Protein AF-V5IHQ3-F1 (afdb_monomer)

Sequence (265 aa):
EKAPKRARKDEGSEEPASADEIERKRLLAKLKLRCRATPVLTESFGLGWFAALEAEFSKDYFRELSRFVMEERQRHTVYPAHEDVFAWTRCCDIDKVAVVILGQDPYHNPGQAHGLAFSVPKGVAVPHSLINMYRELEEDVPGFQKPPHGNLTGWAEQGVLLLNACLTVRAHAANSHKDRGWEKLTDVVVGCLNKRRSNLAFLLWGAYAQKKGAIIDRKRHLVLQCAHPSPLSASRGFFGCRHFSKANDYLVQHNRRPIDWGQLP

Nearest PDB structures (foldseek):
  3fcl-assembly1_A  TM=9.974E-01  e=3.246E-32  Homo sapiens
  3tkb-assembly1_A  TM=9.916E-01  e=1.291E-31  Homo sapiens
  4lyl-assembly1_A  TM=9.942E-01  e=1.721E-31  Gadus morhua
  2ssp-assembly1_E  TM=9.803E-01  e=2.726E-31  Homo sapiens
  1yuo-assembly1_A  TM=9.881E-01  e=2.721E-30  Homo sapiens

Foldseek 3Di:
DDDDDDDDDPPDDPDDDDPVRVVVVVLLVLQVVLCVQQVLGDSLAASLVCVLCVVVSPDPLSSQLSVVVVVCVVVFDKPDPSSQLRVLRNLAPLVQAAEEEEAAEADQAPQQGRNFALAGDPPDDRDQLQVLVLVLCPVQPPPADDDPHRHPSQQSNNRYRRYYLYSMDGHPGPCPCPPSRSNVSVLSVLVSSQPPHFLHEYEQADDVSVVSCPPHDVVGYHYQYFHRSHPVTCVVGVRPSSSQVVSQVSCVVVVHHRGPSNRGD

Solvent-accessible surface area (backbone atoms only — not comparable to full-atom values): 14515 Å² total; per-residue (Å²): 139,80,85,82,82,82,79,79,78,81,76,78,78,79,74,79,76,50,72,68,54,52,51,49,55,50,51,51,54,52,46,50,56,45,24,74,77,29,68,62,48,54,85,74,52,20,64,62,44,44,71,75,45,52,76,55,68,75,34,68,60,46,44,52,28,23,52,51,54,54,54,45,54,75,76,42,64,50,27,22,53,74,86,20,44,47,34,42,36,59,47,26,45,66,91,50,55,40,34,39,40,41,38,60,54,45,51,28,54,92,79,32,28,57,30,39,38,85,26,23,46,75,93,41,83,62,50,64,38,44,53,42,48,44,55,40,38,53,76,44,36,89,88,44,66,82,66,102,48,27,44,48,62,37,39,17,62,70,8,35,41,30,40,35,35,24,55,45,20,34,57,82,32,81,68,67,45,59,96,48,42,40,50,61,54,41,49,49,53,54,51,46,46,60,71,77,53,68,66,34,33,35,43,19,40,21,72,68,27,44,60,69,51,66,81,54,55,67,91,51,25,50,76,48,75,41,30,26,43,38,84,93,33,17,90,73,35,31,58,86,56,45,60,72,43,54,41,28,54,52,25,47,77,68,80,36,84,56,75,60,87,64,52,53,119

Secondary structure (DSSP, 8-state):
--PPPPPPP-----PPPPHHHHHHHHHHHHHHHHHHHSTTS-TTS-HHHHHHHTTTTTSHHHHHHHHHHHHHHHHS-EES-GGGTTHHHHHS-GGG--EEEEESS---STTT-SSSTT---TTSPPPHHHHHHHHHHHHHSTT----SS---HHHHHTTEEEEESS--EETTBTTTTTTSSHHHHHHHHHHHHHHH--SPEEEEESHHHHHHGGGS-TTTSEEEEE--SSTTTGGGTTTT--HHHHHHHHHHHTT-PPP-TT---

InterPro domains:
  IPR002043 Uracil-DNA glycosylase family 1 [MF_00148] (46-262)
  IPR002043 Uracil-DNA glycosylase family 1 [PTHR11264] (37-263)
  IPR002043 Uracil-DNA glycosylase family 1 [TIGR00628] (49-255)
  IPR002043 Uracil-DNA glycosylase family 1 [cd10027] (61-261)
  IPR005122 Uracil-DNA glycosylase-like [PF03167] (96-251)
  IPR005122 Uracil-DNA glycosylase-like [SM00986] (90-251)
  IPR036895 Uracil-DNA glycosylase-like domain superfamily [G3DSA:3.40.470.10] (30-264)
  IPR036895 Uracil-DNA glycosylase-like domain superfamily [SSF52141] (47-262)

Mean predicted aligned error: 5.24 Å

pLDDT: mean 94.07, std 12.06, range [41.12, 98.88]

Organism: Ixodes ricinus (NCBI:txid34613)

Structure (mmCIF, N/CA/C/O backbone):
data_AF-V5IHQ3-F1
#
_entry.id   AF-V5IHQ3-F1
#
loop_
_atom_site.group_PDB
_atom_site.id
_atom_site.type_symbol
_atom_site.label_atom_id
_atom_site.label_alt_id
_atom_site.label_comp_id
_atom_site.label_asym_id
_atom_site.label_entity_id
_atom_site.label_seq_id
_atom_site.pdbx_PDB_ins_code
_atom_site.Cartn_x
_atom_site.Cartn_y
_atom_site.Cartn_z
_atom_site.occupancy
_atom_site.B_iso_or_equiv
_atom_site.auth_seq_id
_atom_site.auth_comp_id
_atom_site.auth_asym_id
_atom_site.auth_atom_id
_atom_site.pdbx_PDB_model_num
ATOM 1 N N . GLU A 1 1 ? 71.353 2.570 33.236 1.00 43.53 1 GLU A N 1
ATOM 2 C CA . GLU A 1 1 ? 70.209 2.595 32.300 1.00 43.53 1 GLU A CA 1
ATOM 3 C C . GLU A 1 1 ? 69.575 1.213 32.204 1.00 43.53 1 GLU A C 1
ATOM 5 O O . GLU A 1 1 ? 70.258 0.261 31.853 1.00 43.53 1 GLU A O 1
ATOM 10 N N . LYS A 1 2 ? 68.298 1.070 32.574 1.00 45.28 2 LYS A N 1
ATOM 11 C CA . LYS A 1 2 ? 67.508 -0.149 32.335 1.00 45.28 2 LYS A CA 1
ATOM 12 C C . LYS A 1 2 ? 66.354 0.233 31.411 1.00 45.28 2 LYS A C 1
ATOM 14 O O . LYS A 1 2 ? 65.539 1.075 31.772 1.00 45.28 2 LYS A O 1
ATOM 19 N N . ALA A 1 3 ? 66.340 -0.354 30.216 1.00 45.72 3 ALA A N 1
ATOM 20 C CA . ALA A 1 3 ? 65.327 -0.139 29.186 1.00 45.72 3 ALA A CA 1
ATOM 21 C C . ALA A 1 3 ? 63.905 -0.495 29.678 1.00 45.72 3 ALA A C 1
ATOM 23 O O . ALA A 1 3 ? 63.750 -1.449 30.450 1.00 45.72 3 ALA A O 1
ATOM 24 N N . PRO A 1 4 ? 62.857 0.227 29.236 1.00 50.06 4 PRO A N 1
ATOM 25 C CA . PRO A 1 4 ? 61.491 -0.037 29.664 1.00 50.06 4 PRO A CA 1
ATOM 26 C C . PRO A 1 4 ? 60.893 -1.245 28.928 1.00 50.06 4 PRO A C 1
ATOM 28 O O . PRO A 1 4 ? 61.094 -1.454 27.730 1.00 50.06 4 PRO A O 1
ATOM 31 N N . LYS A 1 5 ? 60.131 -2.049 29.677 1.00 48.41 5 LYS A N 1
ATOM 32 C CA . LYS A 1 5 ? 59.364 -3.201 29.188 1.00 48.41 5 LYS A CA 1
ATOM 33 C C . LYS A 1 5 ? 58.284 -2.739 28.200 1.00 48.41 5 LYS A C 1
ATOM 35 O O . LYS A 1 5 ? 57.491 -1.858 28.517 1.00 48.41 5 LYS A O 1
ATOM 40 N N . ARG A 1 6 ? 58.230 -3.379 27.026 1.00 46.84 6 ARG A N 1
ATOM 41 C CA . ARG A 1 6 ? 57.133 -3.256 26.050 1.00 46.84 6 ARG A CA 1
ATOM 42 C C . ARG A 1 6 ? 55.799 -3.633 26.705 1.00 46.84 6 ARG A C 1
ATOM 44 O O . ARG A 1 6 ? 55.643 -4.763 27.164 1.00 46.84 6 ARG A O 1
ATOM 51 N N . ALA A 1 7 ? 54.848 -2.702 26.701 1.00 46.19 7 ALA A N 1
ATOM 52 C CA . ALA A 1 7 ? 53.445 -2.983 26.971 1.00 46.19 7 ALA A CA 1
ATOM 53 C C . ALA A 1 7 ? 52.896 -3.916 25.878 1.00 46.19 7 ALA A C 1
ATOM 55 O O . ALA A 1 7 ? 53.048 -3.641 24.684 1.00 46.19 7 ALA A O 1
ATOM 56 N N . ARG A 1 8 ? 52.299 -5.041 26.284 1.00 45.81 8 ARG A N 1
ATOM 57 C CA . ARG A 1 8 ? 51.497 -5.886 25.394 1.00 45.81 8 ARG A CA 1
ATOM 58 C C . ARG A 1 8 ? 50.234 -5.101 25.033 1.00 45.81 8 ARG A C 1
ATOM 60 O O . ARG A 1 8 ? 49.556 -4.611 25.928 1.00 45.81 8 ARG A O 1
ATOM 67 N N . LYS A 1 9 ? 49.966 -4.958 23.733 1.00 44.84 9 LYS A N 1
ATOM 68 C CA . LYS A 1 9 ? 48.658 -4.542 23.220 1.00 44.84 9 LYS A CA 1
ATOM 69 C C . LYS A 1 9 ? 47.642 -5.593 23.662 1.00 44.84 9 LYS A C 1
ATOM 71 O O . LYS A 1 9 ? 47.841 -6.765 23.352 1.00 44.84 9 LYS A O 1
ATOM 76 N N . ASP A 1 10 ? 46.599 -5.162 24.361 1.00 41.12 10 ASP A N 1
ATOM 77 C CA . ASP A 1 10 ? 45.358 -5.922 24.459 1.00 41.12 10 ASP A CA 1
ATOM 78 C C . ASP A 1 10 ? 44.835 -6.134 23.036 1.00 41.12 10 ASP A C 1
ATOM 80 O O . ASP A 1 10 ? 44.465 -5.187 22.337 1.00 41.12 10 ASP A O 1
ATOM 84 N N . GLU A 1 11 ? 44.886 -7.381 22.576 1.00 45.34 11 GLU A N 1
ATOM 85 C CA . GLU A 1 11 ? 44.092 -7.834 21.445 1.00 45.34 11 GLU A CA 1
ATOM 86 C C . GLU A 1 11 ? 42.638 -7.812 21.914 1.00 45.34 11 GLU A C 1
ATOM 88 O O . GLU A 1 11 ? 42.233 -8.604 22.765 1.00 45.34 11 GLU A O 1
ATOM 93 N N . GLY A 1 12 ? 41.881 -6.834 21.412 1.00 41.75 12 GLY A N 1
ATOM 94 C CA . GLY A 1 12 ? 40.446 -6.749 21.632 1.00 41.75 12 GLY A CA 1
ATOM 95 C C . GLY A 1 12 ? 39.803 -8.062 21.206 1.00 41.75 12 GLY A C 1
ATOM 96 O O . GLY A 1 12 ? 39.821 -8.418 20.029 1.00 41.75 12 GLY A O 1
ATOM 97 N N . SER A 1 13 ? 39.270 -8.789 22.180 1.00 44.03 13 SER A N 1
ATOM 98 C CA . SER A 1 13 ? 38.386 -9.915 21.938 1.00 44.03 13 SER A CA 1
ATOM 99 C C . SER A 1 13 ? 37.121 -9.361 21.288 1.00 44.03 13 SER A C 1
ATOM 101 O O . SER A 1 13 ? 36.349 -8.648 21.923 1.00 44.03 13 SER A O 1
ATOM 103 N N . GLU A 1 14 ? 36.928 -9.637 19.998 1.00 55.78 14 GLU A N 1
ATOM 104 C CA . GLU A 1 14 ? 35.619 -9.464 19.373 1.00 55.78 14 GLU A CA 1
ATOM 105 C C . GLU A 1 14 ? 34.659 -10.438 20.066 1.00 55.78 14 GLU A C 1
ATOM 107 O O . GLU A 1 14 ? 34.788 -11.658 19.931 1.00 55.78 14 GLU A O 1
ATOM 112 N N . GLU A 1 15 ? 33.730 -9.907 20.864 1.00 58.47 15 GLU A N 1
ATOM 113 C CA . GLU A 1 15 ? 32.635 -10.704 21.410 1.00 58.47 15 GLU A CA 1
ATOM 114 C C . GLU A 1 15 ? 31.861 -11.355 20.250 1.00 58.47 15 GLU A C 1
ATOM 116 O O . GLU A 1 15 ? 31.598 -10.702 19.233 1.00 58.47 15 GLU A O 1
ATOM 121 N N . PRO A 1 16 ? 31.502 -12.647 20.353 1.00 63.47 16 PRO A N 1
ATOM 122 C CA . PRO A 1 16 ? 30.795 -13.335 19.286 1.00 63.47 16 PRO A CA 1
ATOM 123 C C . PRO A 1 16 ? 29.458 -12.643 18.993 1.00 63.47 16 PRO A C 1
ATOM 125 O O . PRO A 1 16 ? 28.664 -12.387 19.898 1.00 63.47 16 PRO A O 1
ATOM 128 N N . ALA A 1 17 ? 29.211 -12.369 17.709 1.00 71.06 17 ALA A N 1
ATOM 129 C CA . ALA A 1 17 ? 27.974 -11.763 17.228 1.00 71.06 17 ALA A CA 1
ATOM 130 C C . ALA A 1 17 ? 26.740 -12.514 17.758 1.00 71.06 17 ALA A C 1
ATOM 132 O O . ALA A 1 17 ? 26.695 -13.749 17.738 1.00 71.06 17 ALA A O 1
ATOM 133 N N . SER A 1 18 ? 25.721 -11.772 18.198 1.00 86.56 18 SER A N 1
ATOM 134 C CA . SER A 1 18 ? 24.481 -12.364 18.708 1.00 86.56 18 SER A CA 1
ATOM 135 C C . SER A 1 18 ? 23.762 -13.179 17.622 1.00 86.56 18 SER A C 1
ATOM 137 O O . SER A 1 18 ? 23.932 -12.937 16.424 1.00 86.56 18 SER A O 1
ATOM 139 N N . ALA A 1 19 ? 22.923 -14.142 18.020 1.00 86.38 19 ALA A N 1
ATOM 140 C CA . ALA A 1 19 ? 22.153 -14.962 17.076 1.00 86.38 19 ALA A CA 1
ATOM 141 C C . ALA A 1 19 ? 21.325 -14.109 16.089 1.00 86.38 19 ALA A C 1
ATOM 143 O O . ALA A 1 19 ? 21.261 -14.421 14.898 1.00 86.38 19 ALA A O 1
ATOM 144 N N . ASP A 1 20 ? 20.775 -12.988 16.564 1.00 87.75 20 ASP A N 1
ATOM 145 C CA . ASP A 1 20 ? 20.026 -12.028 15.747 1.00 87.75 20 ASP A CA 1
ATOM 146 C C . ASP A 1 20 ? 20.917 -11.319 14.722 1.00 87.75 20 ASP A C 1
ATOM 148 O O . ASP A 1 20 ? 20.518 -11.099 13.575 1.00 87.75 20 ASP A O 1
ATOM 152 N N . GLU A 1 21 ? 22.149 -10.975 15.101 1.00 91.81 21 GLU A N 1
ATOM 153 C CA . GLU A 1 21 ? 23.109 -10.362 14.190 1.00 91.81 21 GLU A CA 1
ATOM 154 C C . GLU A 1 21 ? 23.559 -11.348 13.101 1.00 91.81 21 GLU A C 1
ATOM 156 O O . GLU A 1 21 ? 23.680 -10.970 11.929 1.00 91.81 21 GLU A O 1
ATOM 161 N N . ILE A 1 22 ? 23.747 -12.622 13.460 1.00 92.81 22 ILE A N 1
ATOM 162 C CA . ILE A 1 22 ? 24.076 -13.698 12.516 1.00 92.81 22 ILE A CA 1
ATOM 163 C C . ILE A 1 22 ? 22.945 -13.877 11.496 1.00 92.81 22 ILE A C 1
ATOM 165 O O . ILE A 1 22 ? 23.202 -13.871 10.287 1.00 92.81 22 ILE A O 1
ATOM 169 N N . GLU A 1 23 ? 21.691 -13.980 11.947 1.00 93.12 23 GLU A N 1
ATOM 170 C CA . GLU A 1 23 ? 20.550 -14.137 11.037 1.00 93.12 23 GLU A CA 1
ATOM 171 C C . GLU A 1 23 ? 20.349 -12.887 10.169 1.00 93.12 23 GLU A C 1
ATOM 173 O O . GLU A 1 23 ? 20.130 -12.995 8.960 1.00 93.12 23 GLU A O 1
ATOM 178 N N . ARG A 1 24 ? 20.539 -11.683 10.724 1.00 93.94 24 ARG A N 1
ATOM 179 C CA . ARG A 1 24 ? 20.512 -10.436 9.947 1.00 93.94 24 ARG A CA 1
ATOM 180 C C . ARG A 1 24 ? 21.561 -10.436 8.832 1.00 93.94 24 ARG A C 1
ATOM 182 O O . ARG A 1 24 ? 21.231 -10.118 7.686 1.00 93.94 24 ARG A O 1
ATOM 189 N N . LYS A 1 25 ? 22.816 -10.794 9.134 1.00 95.56 25 LYS A N 1
ATOM 190 C CA . LYS A 1 25 ? 23.900 -10.894 8.134 1.00 95.56 25 LYS A CA 1
ATOM 191 C C . LYS A 1 25 ? 23.560 -11.924 7.054 1.00 95.56 25 LYS A C 1
ATOM 193 O O . LYS A 1 25 ? 23.761 -11.659 5.866 1.00 95.56 25 LYS A O 1
ATOM 198 N N . ARG A 1 26 ? 22.979 -13.063 7.442 1.00 96.19 26 ARG A N 1
ATOM 199 C CA . ARG A 1 26 ? 22.522 -14.110 6.518 1.00 96.19 26 ARG A CA 1
ATOM 200 C C . ARG A 1 26 ? 21.414 -13.620 5.581 1.00 96.19 26 ARG A C 1
ATOM 202 O O . ARG A 1 26 ? 21.514 -13.834 4.372 1.00 96.19 26 ARG A O 1
ATOM 209 N N . LEU A 1 27 ? 20.386 -12.948 6.103 1.00 96.00 27 LEU A N 1
ATOM 210 C CA . LEU A 1 27 ? 19.296 -12.392 5.294 1.00 96.00 27 LEU A CA 1
ATOM 211 C C . LEU A 1 27 ? 19.802 -11.323 4.322 1.00 96.00 27 LEU A C 1
ATOM 213 O O . LEU A 1 27 ? 19.413 -11.334 3.156 1.00 96.00 27 LEU A O 1
ATOM 217 N N . LEU A 1 28 ? 20.728 -10.460 4.752 1.00 96.38 28 LEU A N 1
ATOM 218 C CA . LEU A 1 28 ? 21.371 -9.482 3.869 1.00 96.38 28 LEU A CA 1
ATOM 219 C C . LEU A 1 28 ? 22.134 -10.157 2.724 1.00 96.38 28 LEU A C 1
ATOM 221 O O . LEU A 1 28 ? 22.009 -9.741 1.574 1.00 96.38 28 LEU A O 1
ATOM 225 N N . ALA A 1 29 ? 22.898 -11.216 3.007 1.00 96.56 29 ALA A N 1
ATOM 226 C CA . ALA A 1 29 ? 23.613 -11.962 1.973 1.00 96.56 29 ALA A CA 1
ATOM 227 C C . ALA A 1 29 ? 22.650 -12.609 0.959 1.00 96.56 29 ALA A C 1
ATOM 229 O O . ALA A 1 29 ? 22.869 -12.520 -0.253 1.00 96.56 29 ALA A O 1
ATOM 230 N N . LYS A 1 30 ? 21.551 -13.202 1.440 1.00 96.75 30 LYS A N 1
ATOM 231 C CA . LYS A 1 30 ? 20.490 -13.764 0.591 1.00 96.75 30 LYS A CA 1
ATOM 232 C C . LYS A 1 30 ? 19.808 -12.700 -0.269 1.00 96.75 30 LYS A C 1
ATOM 234 O O . LYS A 1 30 ? 19.622 -12.928 -1.464 1.00 96.75 30 LYS A O 1
ATOM 239 N N . LEU A 1 31 ? 19.474 -11.543 0.308 1.00 97.00 31 LEU A N 1
ATOM 240 C CA . LEU A 1 31 ? 18.880 -10.420 -0.418 1.00 97.00 31 LEU A CA 1
ATOM 241 C C . LEU A 1 31 ? 19.813 -9.950 -1.536 1.00 97.00 31 LEU A C 1
ATOM 243 O O . LEU A 1 31 ? 19.392 -9.895 -2.686 1.00 97.00 31 LEU A O 1
ATOM 247 N N . LYS A 1 32 ? 21.099 -9.727 -1.236 1.00 96.56 32 LYS A N 1
ATOM 248 C CA . LYS A 1 32 ? 22.115 -9.352 -2.236 1.00 96.56 32 LYS A CA 1
ATOM 249 C C . LYS A 1 32 ? 22.199 -10.354 -3.383 1.00 96.56 32 LYS A C 1
ATOM 251 O O . LYS A 1 32 ? 22.195 -9.968 -4.552 1.00 96.56 32 LYS A O 1
ATOM 256 N N . LEU A 1 33 ? 22.245 -11.649 -3.065 1.00 95.94 33 LEU A N 1
ATOM 257 C CA . LEU A 1 33 ? 22.255 -12.704 -4.078 1.00 95.94 33 LEU A CA 1
ATOM 258 C C . LEU A 1 33 ? 20.985 -12.665 -4.938 1.00 95.94 33 LEU A C 1
ATOM 260 O O . LEU A 1 33 ? 21.053 -12.816 -6.158 1.00 95.94 33 LEU A O 1
ATOM 264 N N . ARG A 1 34 ? 19.826 -12.437 -4.315 1.00 95.62 34 ARG A N 1
ATOM 265 C CA . ARG A 1 34 ? 18.545 -12.398 -5.015 1.00 95.62 34 ARG A CA 1
ATOM 266 C C . ARG A 1 34 ? 18.397 -11.157 -5.898 1.00 95.62 34 ARG A C 1
ATOM 268 O O . ARG A 1 34 ? 17.932 -11.314 -7.022 1.00 95.62 34 ARG A O 1
ATOM 275 N N . CYS A 1 35 ? 18.864 -9.984 -5.469 1.00 95.50 35 CYS A N 1
ATOM 276 C CA . CYS A 1 35 ? 18.886 -8.764 -6.288 1.00 95.50 35 CYS A CA 1
ATOM 277 C C . CYS A 1 35 ? 19.684 -8.955 -7.585 1.00 95.50 35 CYS A C 1
ATOM 279 O O . CYS A 1 35 ? 19.246 -8.518 -8.644 1.00 95.50 35 CYS A O 1
ATOM 281 N N . ARG A 1 36 ? 20.808 -9.686 -7.539 1.00 94.38 36 ARG A N 1
ATOM 282 C CA . ARG A 1 36 ? 21.589 -10.018 -8.748 1.00 94.38 36 ARG A CA 1
ATOM 283 C C . ARG A 1 36 ? 20.808 -10.891 -9.731 1.00 94.38 36 ARG A C 1
ATOM 285 O O . ARG A 1 36 ? 20.920 -10.709 -10.936 1.00 94.38 36 ARG A O 1
ATOM 292 N N . ALA A 1 37 ? 20.028 -11.843 -9.221 1.00 93.81 37 ALA A N 1
A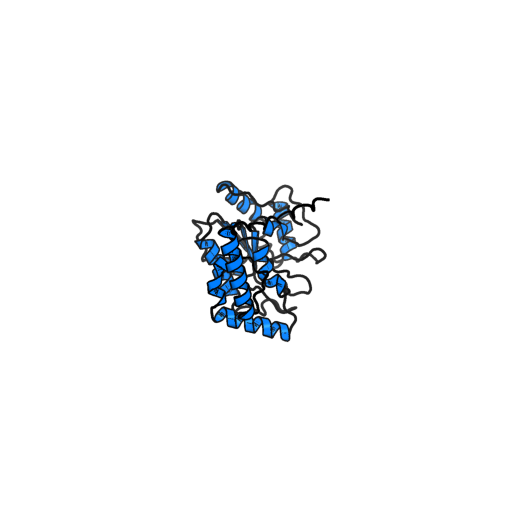TOM 293 C CA . ALA A 1 37 ? 19.227 -12.750 -10.043 1.00 93.81 37 ALA A CA 1
ATOM 294 C C . ALA A 1 37 ? 17.903 -12.129 -10.516 1.00 93.81 37 ALA A C 1
ATOM 296 O O . ALA A 1 37 ? 17.291 -12.610 -11.469 1.00 93.81 37 ALA A O 1
ATOM 297 N N . THR A 1 38 ? 17.402 -11.118 -9.810 1.00 95.06 38 THR A N 1
ATOM 298 C CA . THR A 1 38 ? 16.076 -10.546 -10.036 1.00 95.06 38 THR A CA 1
ATOM 299 C C . THR A 1 38 ? 16.136 -9.032 -9.818 1.00 95.06 38 THR A C 1
ATOM 301 O O . THR A 1 38 ? 15.773 -8.549 -8.744 1.00 95.06 38 THR A O 1
ATOM 304 N N . PRO A 1 39 ? 16.628 -8.283 -10.824 1.00 94.94 39 PRO A N 1
ATOM 305 C CA . PRO A 1 39 ? 17.064 -6.895 -10.673 1.00 94.94 39 PRO A CA 1
ATOM 306 C C . PRO A 1 39 ? 15.955 -5.900 -10.337 1.00 94.94 39 PRO A C 1
ATOM 308 O O . PRO A 1 39 ? 16.268 -4.776 -9.979 1.00 94.94 39 PRO A O 1
ATOM 311 N N . VAL A 1 40 ? 14.671 -6.270 -10.405 1.00 96.88 40 VAL A N 1
ATOM 312 C CA . VAL A 1 40 ? 13.598 -5.403 -9.889 1.00 96.88 40 VAL A CA 1
ATOM 313 C C . VAL A 1 40 ? 13.695 -5.223 -8.372 1.00 96.88 40 VAL A C 1
ATOM 315 O O . VAL A 1 40 ? 13.268 -4.191 -7.863 1.00 96.88 40 VAL A O 1
ATOM 318 N N . LEU A 1 41 ? 14.276 -6.189 -7.649 1.00 96.50 41 LEU A N 1
ATOM 319 C CA . LEU A 1 41 ? 14.569 -6.066 -6.223 1.00 96.50 41 LEU A CA 1
ATOM 320 C C . LEU A 1 41 ? 15.740 -5.120 -5.977 1.00 96.50 41 LEU A C 1
ATOM 322 O O . LEU A 1 41 ? 16.640 -4.976 -6.800 1.00 96.50 41 LEU A O 1
ATOM 326 N N . THR A 1 42 ? 15.743 -4.522 -4.794 1.00 94.94 42 THR A N 1
ATOM 327 C CA . THR A 1 42 ? 16.791 -3.611 -4.345 1.00 94.94 42 THR A CA 1
ATOM 328 C C . THR A 1 42 ? 17.363 -4.101 -3.021 1.00 94.94 42 THR A C 1
ATOM 330 O O . THR A 1 42 ? 16.665 -4.708 -2.210 1.00 94.94 42 THR A O 1
ATOM 333 N N . GLU A 1 43 ? 18.640 -3.815 -2.756 1.00 94.00 43 GLU A N 1
ATOM 334 C CA . GLU A 1 43 ? 19.268 -4.162 -1.467 1.00 94.00 43 GLU A CA 1
ATOM 335 C C . GLU A 1 43 ? 18.657 -3.396 -0.280 1.00 94.00 43 GLU A C 1
ATOM 337 O O . GLU A 1 43 ? 18.883 -3.747 0.873 1.00 94.00 43 GLU A O 1
ATOM 342 N N . SER A 1 44 ? 17.847 -2.373 -0.566 1.00 93.38 44 SER A N 1
ATOM 343 C CA . SER A 1 44 ? 17.073 -1.614 0.411 1.00 93.38 44 SER A CA 1
ATOM 344 C C . SER A 1 44 ? 15.760 -2.299 0.826 1.00 93.38 44 SER A C 1
ATOM 346 O O . SER A 1 44 ? 15.008 -1.726 1.606 1.00 93.38 44 SER A O 1
ATOM 348 N N . PHE A 1 45 ? 15.440 -3.496 0.327 1.00 97.44 45 PHE A N 1
ATOM 349 C CA . PHE A 1 45 ? 14.236 -4.230 0.728 1.00 97.44 45 PHE A CA 1
ATOM 350 C C . PHE A 1 45 ? 14.246 -4.550 2.238 1.00 97.44 45 PHE A C 1
ATOM 352 O O . PHE A 1 45 ? 15.243 -5.037 2.774 1.00 97.44 45 PHE A O 1
ATOM 359 N N . GLY A 1 46 ? 13.134 -4.305 2.938 1.00 97.44 46 GLY A N 1
ATOM 360 C CA . GLY A 1 46 ? 13.021 -4.551 4.380 1.00 97.44 46 GLY A CA 1
ATOM 361 C C . GLY A 1 46 ? 13.204 -6.028 4.749 1.00 97.44 46 GLY A C 1
ATOM 362 O O . GLY A 1 46 ? 12.536 -6.900 4.196 1.00 97.44 46 GLY A O 1
ATOM 363 N N . LEU A 1 47 ? 14.094 -6.331 5.701 1.00 96.94 47 LEU A N 1
ATOM 364 C CA . LEU A 1 47 ? 14.523 -7.711 5.978 1.00 96.94 47 LEU A CA 1
ATOM 365 C C . LEU A 1 47 ? 13.416 -8.624 6.523 1.00 96.94 47 LEU A C 1
ATOM 367 O O . LEU A 1 47 ? 13.356 -9.781 6.110 1.00 96.94 47 LEU A O 1
ATOM 371 N N . GLY A 1 48 ? 12.524 -8.127 7.389 1.00 96.81 48 GLY A N 1
ATOM 372 C CA . GLY A 1 48 ? 11.395 -8.921 7.895 1.00 96.81 48 GLY A CA 1
ATOM 373 C C . GLY A 1 48 ? 10.452 -9.348 6.767 1.00 96.81 48 GLY A C 1
ATOM 374 O O . GLY A 1 48 ? 10.073 -10.516 6.652 1.00 96.81 48 GLY A O 1
ATOM 375 N N . TRP A 1 49 ? 10.167 -8.428 5.844 1.00 98.06 49 TRP A N 1
ATOM 376 C CA . TRP A 1 49 ? 9.422 -8.737 4.625 1.00 98.06 49 TRP A CA 1
ATOM 377 C C . TRP A 1 49 ? 10.183 -9.670 3.692 1.00 98.06 49 TRP A C 1
ATOM 379 O O . TRP A 1 49 ? 9.577 -10.577 3.126 1.00 98.06 49 TRP A O 1
ATOM 389 N N . PHE A 1 50 ? 11.495 -9.479 3.530 1.00 97.94 50 PHE A N 1
ATOM 390 C CA . PHE A 1 50 ? 12.305 -10.350 2.684 1.00 97.94 50 PHE A CA 1
ATOM 391 C C . PHE A 1 50 ? 12.257 -11.789 3.196 1.00 97.94 50 PHE A C 1
ATOM 393 O O . PHE A 1 50 ? 11.972 -12.693 2.419 1.00 97.94 50 PHE A O 1
ATOM 400 N N . ALA A 1 51 ? 12.432 -12.003 4.502 1.00 96.94 51 ALA A N 1
ATOM 401 C CA . ALA A 1 51 ? 12.322 -13.325 5.114 1.00 96.94 51 ALA A CA 1
ATOM 402 C C . ALA A 1 51 ? 10.929 -13.950 4.905 1.00 96.94 51 ALA A C 1
ATOM 404 O O . ALA A 1 51 ? 10.804 -15.149 4.658 1.00 96.94 51 ALA A O 1
ATOM 405 N N . ALA A 1 52 ? 9.866 -13.144 4.963 1.00 97.00 52 ALA A N 1
ATOM 406 C CA . ALA A 1 52 ? 8.499 -13.614 4.755 1.00 97.00 52 ALA A CA 1
ATOM 407 C C . ALA A 1 52 ? 8.165 -13.948 3.289 1.00 97.00 52 ALA A C 1
ATOM 409 O O . ALA A 1 52 ? 7.294 -14.787 3.049 1.00 97.00 52 ALA A O 1
ATOM 410 N N . LEU A 1 53 ? 8.834 -13.300 2.331 1.00 97.62 53 LEU A N 1
ATOM 411 C CA . LEU A 1 53 ? 8.531 -13.361 0.896 1.00 97.62 53 LEU A CA 1
ATOM 412 C C . LEU A 1 53 ? 9.638 -14.021 0.058 1.00 97.62 53 LEU A C 1
ATOM 414 O O . LEU A 1 53 ? 9.481 -14.134 -1.153 1.00 97.62 53 LEU A O 1
ATOM 418 N N . GLU A 1 54 ? 10.735 -14.481 0.673 1.00 96.12 54 GLU A N 1
ATOM 419 C CA . GLU A 1 54 ? 11.937 -14.995 -0.009 1.00 96.12 54 GLU A CA 1
ATOM 420 C C . GLU A 1 54 ? 11.598 -16.022 -1.101 1.00 96.12 54 GLU A C 1
ATOM 422 O O . GLU A 1 54 ? 12.143 -15.975 -2.207 1.00 96.12 54 GLU A O 1
ATOM 427 N N . ALA A 1 55 ? 10.658 -16.922 -0.799 1.00 96.25 55 ALA A N 1
ATOM 428 C CA . ALA A 1 55 ? 10.219 -17.980 -1.701 1.00 96.25 55 ALA A CA 1
ATOM 429 C C . ALA A 1 55 ? 9.502 -17.464 -2.960 1.00 96.25 55 ALA A C 1
ATOM 431 O O . ALA A 1 55 ? 9.513 -18.146 -3.979 1.00 96.25 55 ALA A O 1
ATOM 432 N N . GLU A 1 56 ? 8.887 -16.280 -2.925 1.00 97.75 56 GLU A N 1
ATOM 433 C CA . GLU A 1 56 ? 8.253 -15.687 -4.107 1.00 97.75 56 GLU A CA 1
ATOM 434 C C . GLU A 1 56 ? 9.294 -15.215 -5.119 1.00 97.75 56 GLU A C 1
ATOM 436 O O . GLU A 1 56 ? 9.099 -15.342 -6.327 1.00 97.75 56 GLU A O 1
ATOM 441 N N . PHE A 1 57 ? 10.441 -14.731 -4.639 1.00 96.75 57 PHE A N 1
ATOM 442 C CA . PHE A 1 57 ? 11.451 -14.114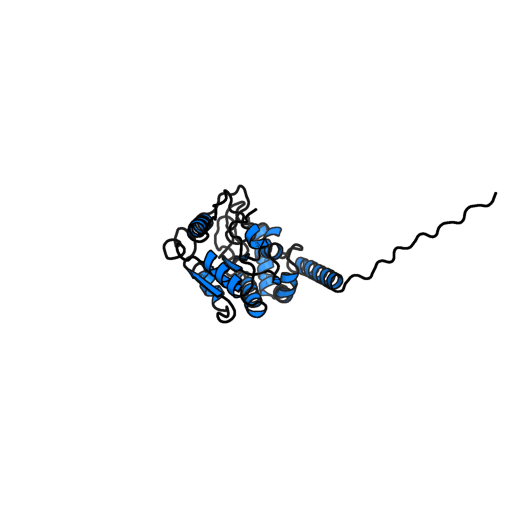 -5.493 1.00 96.75 57 PHE A CA 1
ATOM 443 C C . PHE A 1 57 ? 12.224 -15.108 -6.364 1.00 96.75 57 PHE A C 1
ATOM 445 O O . PHE A 1 57 ? 12.934 -14.709 -7.287 1.00 96.75 57 PHE A O 1
ATOM 452 N N . SER A 1 58 ? 12.102 -16.406 -6.090 1.00 94.31 58 SER A N 1
ATOM 453 C CA . SER A 1 58 ? 12.662 -17.466 -6.927 1.00 94.31 58 SER A CA 1
ATOM 454 C C . SER A 1 58 ? 11.661 -18.049 -7.927 1.00 94.31 58 SER A C 1
ATOM 456 O O . SER A 1 58 ? 12.080 -18.852 -8.758 1.00 94.31 58 SER A O 1
ATOM 458 N N . LYS A 1 59 ? 10.380 -17.665 -7.889 1.00 98.06 59 LYS A N 1
ATOM 459 C CA . LYS A 1 59 ? 9.353 -18.202 -8.794 1.00 98.06 59 LYS A CA 1
ATOM 460 C C . LYS A 1 59 ? 9.414 -17.558 -10.175 1.00 98.06 59 LYS A C 1
ATOM 462 O O . LYS A 1 59 ? 9.785 -16.393 -10.322 1.00 98.06 59 LYS A O 1
ATOM 467 N N . ASP A 1 60 ? 8.972 -18.303 -11.185 1.00 98.00 60 ASP A N 1
ATOM 468 C CA . ASP A 1 60 ? 9.057 -17.876 -12.586 1.00 98.00 60 ASP A CA 1
ATOM 469 C C . ASP A 1 60 ? 8.270 -16.597 -12.865 1.00 98.00 60 ASP A C 1
ATOM 471 O O . ASP A 1 60 ? 8.813 -15.677 -13.473 1.00 98.00 60 ASP A O 1
ATOM 475 N N . TYR A 1 61 ? 7.063 -16.460 -12.303 1.00 98.31 61 TYR A N 1
ATOM 476 C CA . TYR A 1 61 ? 6.258 -15.247 -12.482 1.00 98.31 61 TYR A CA 1
ATOM 477 C C . TYR A 1 61 ? 6.990 -13.980 -12.007 1.00 98.31 61 TYR A C 1
ATOM 479 O O . TYR A 1 61 ? 6.821 -12.911 -12.588 1.00 98.31 61 TYR A O 1
ATOM 487 N N . PHE A 1 62 ? 7.790 -14.080 -10.939 1.00 98.38 62 PHE A N 1
ATOM 488 C CA . PHE A 1 62 ? 8.493 -12.931 -10.381 1.00 98.38 62 PHE A CA 1
ATOM 489 C C . PHE A 1 62 ? 9.753 -12.602 -11.194 1.00 98.38 62 PHE A C 1
ATOM 491 O O . PHE A 1 62 ? 10.083 -11.431 -11.382 1.00 98.38 62 PHE A O 1
ATOM 498 N N . ARG A 1 63 ? 10.422 -13.619 -11.755 1.00 97.94 63 ARG A N 1
ATOM 499 C CA . ARG A 1 63 ? 11.520 -13.427 -12.720 1.00 97.94 63 ARG A CA 1
ATOM 500 C C . ARG A 1 63 ? 11.025 -12.761 -14.005 1.00 97.94 63 ARG A C 1
ATOM 502 O O . ARG A 1 63 ? 11.671 -11.837 -14.495 1.00 97.94 63 ARG A O 1
ATOM 509 N N . GLU A 1 64 ? 9.879 -13.198 -14.523 1.00 98.38 64 GLU A N 1
ATOM 510 C CA . GLU A 1 64 ? 9.218 -12.596 -15.687 1.00 98.38 64 GLU A CA 1
ATOM 511 C C . GLU A 1 64 ? 8.815 -11.148 -15.416 1.00 98.38 64 GLU A C 1
ATOM 513 O O . GLU A 1 64 ? 9.172 -10.263 -16.192 1.00 98.38 64 GLU A O 1
ATOM 518 N N . LEU A 1 65 ? 8.161 -10.892 -14.278 1.00 98.62 65 LEU A N 1
ATOM 519 C CA . LEU A 1 65 ? 7.832 -9.544 -13.816 1.00 98.62 65 LEU A CA 1
ATOM 520 C C . LEU A 1 65 ? 9.081 -8.661 -13.751 1.00 98.62 65 LEU A C 1
ATOM 522 O O . LEU A 1 65 ? 9.070 -7.527 -14.227 1.00 98.62 65 LEU A O 1
ATOM 526 N N . SER A 1 66 ? 10.168 -9.175 -13.174 1.00 98.44 66 SER A N 1
ATOM 527 C CA . SER A 1 66 ? 11.412 -8.424 -13.067 1.00 98.44 66 SER A CA 1
ATOM 528 C C . SER A 1 66 ? 11.979 -8.068 -14.433 1.00 98.44 66 SER A C 1
ATOM 530 O O . SER A 1 66 ? 12.390 -6.927 -14.624 1.00 98.44 66 SER A O 1
ATOM 532 N N . ARG A 1 67 ? 12.009 -9.016 -15.376 1.00 98.56 67 ARG A N 1
ATOM 533 C CA . ARG A 1 67 ? 12.473 -8.753 -16.742 1.00 98.56 67 ARG A CA 1
ATOM 534 C C . ARG A 1 67 ? 11.606 -7.684 -17.405 1.00 98.56 67 ARG A C 1
ATOM 536 O O . ARG A 1 67 ? 12.145 -6.698 -17.892 1.00 98.56 67 ARG A O 1
ATOM 543 N N . PHE A 1 68 ? 10.286 -7.837 -17.322 1.00 98.75 68 PHE A N 1
ATOM 544 C CA . PHE A 1 68 ? 9.319 -6.885 -17.862 1.00 98.75 68 PHE A CA 1
ATOM 545 C C . PHE A 1 68 ? 9.544 -5.461 -17.331 1.00 98.75 68 PHE A C 1
ATOM 547 O O . PHE A 1 68 ? 9.659 -4.525 -18.116 1.00 98.75 68 PHE A O 1
ATOM 554 N N . VAL A 1 69 ? 9.662 -5.281 -16.010 1.00 98.62 69 VAL A N 1
ATOM 555 C CA . VAL A 1 69 ? 9.858 -3.944 -15.420 1.00 98.62 69 VAL A CA 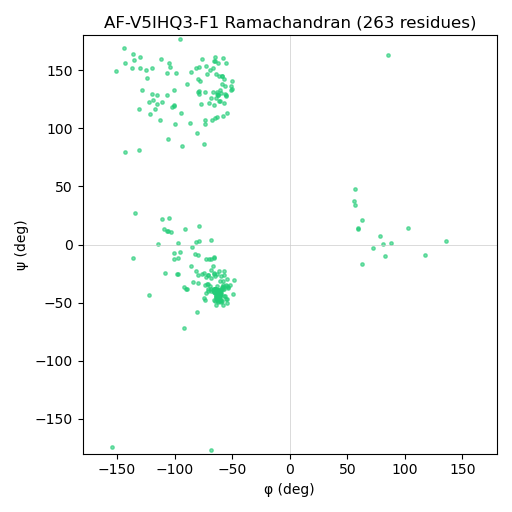1
ATOM 556 C C . VAL A 1 69 ? 11.202 -3.339 -15.833 1.00 98.62 69 VAL A C 1
ATOM 558 O O . VAL A 1 69 ? 11.269 -2.136 -16.085 1.00 98.62 69 VAL A O 1
ATOM 561 N N . MET A 1 70 ? 12.266 -4.143 -15.920 1.00 98.38 70 MET A N 1
ATOM 562 C CA . MET A 1 70 ? 13.571 -3.645 -16.365 1.00 98.38 70 MET A CA 1
ATOM 563 C C . MET A 1 70 ? 13.568 -3.247 -17.844 1.00 98.38 70 MET A C 1
ATOM 565 O O . MET A 1 70 ? 14.133 -2.212 -18.184 1.00 98.38 70 MET A O 1
ATOM 569 N N . GLU A 1 71 ? 12.905 -4.013 -18.712 1.00 98.56 71 GLU A N 1
ATOM 570 C CA . GLU A 1 71 ? 12.724 -3.663 -20.127 1.00 98.56 71 GLU A CA 1
ATOM 571 C C . GLU A 1 71 ? 11.868 -2.398 -20.295 1.00 98.56 71 GLU A C 1
ATOM 573 O O . GLU A 1 71 ? 12.215 -1.519 -21.084 1.00 98.56 71 GLU A O 1
ATOM 578 N N . GLU A 1 72 ? 10.792 -2.250 -19.514 1.00 98.62 72 GLU A N 1
ATOM 579 C CA . GLU A 1 72 ? 9.979 -1.028 -19.501 1.00 98.62 72 GLU A CA 1
ATOM 580 C C . GLU A 1 72 ? 10.813 0.193 -19.103 1.00 98.62 72 GLU A C 1
ATOM 582 O O . GLU A 1 72 ? 10.723 1.228 -19.757 1.00 98.62 72 GLU A O 1
ATOM 587 N N . ARG A 1 73 ? 11.678 0.070 -18.087 1.00 98.50 73 ARG A N 1
ATOM 588 C CA . ARG A 1 73 ? 12.573 1.157 -17.648 1.00 98.50 73 ARG A CA 1
ATOM 589 C C . ARG A 1 73 ? 13.626 1.547 -18.686 1.00 98.50 73 ARG A C 1
ATOM 591 O O . ARG A 1 73 ? 14.102 2.676 -18.651 1.00 98.50 73 ARG A O 1
ATOM 598 N N . GLN A 1 74 ? 13.990 0.649 -19.600 1.00 98.25 74 GLN A N 1
ATOM 599 C CA . GLN A 1 74 ? 14.901 0.972 -20.705 1.00 98.25 74 GLN A CA 1
ATOM 600 C C . GLN A 1 74 ? 14.214 1.783 -21.812 1.00 98.25 74 GLN A C 1
ATOM 602 O O . GLN A 1 74 ? 14.885 2.497 -22.552 1.00 98.25 74 GLN A O 1
ATOM 607 N N . ARG A 1 75 ? 12.889 1.657 -21.952 1.00 98.31 75 ARG A N 1
ATOM 608 C CA . ARG A 1 75 ? 12.119 2.235 -23.069 1.00 98.31 75 ARG A CA 1
ATOM 609 C C . ARG A 1 75 ? 11.253 3.418 -22.662 1.00 98.31 75 ARG A C 1
ATOM 611 O O . ARG A 1 75 ? 10.895 4.241 -23.502 1.00 98.31 75 ARG A O 1
ATOM 618 N N . HIS A 1 76 ? 10.884 3.489 -21.390 1.00 98.50 76 HIS A N 1
ATOM 619 C CA . HIS A 1 76 ? 9.905 4.424 -20.873 1.00 98.50 76 HIS A CA 1
ATOM 620 C C . HIS A 1 76 ? 10.292 4.914 -19.478 1.00 98.50 76 HIS A C 1
ATOM 622 O O . HIS A 1 76 ? 10.959 4.229 -18.702 1.00 98.50 76 HIS A O 1
ATOM 628 N N . THR A 1 77 ? 9.788 6.090 -19.111 1.00 98.56 77 THR A N 1
ATOM 629 C CA . THR A 1 77 ? 9.778 6.511 -17.711 1.00 98.56 77 THR A CA 1
ATOM 630 C C . THR A 1 77 ? 8.766 5.664 -16.940 1.00 98.56 77 THR A C 1
ATOM 632 O O . THR A 1 77 ? 7.579 5.643 -17.271 1.00 98.56 77 THR A O 1
ATOM 635 N N . VAL A 1 78 ? 9.240 4.975 -15.902 1.00 98.75 78 VAL A N 1
ATOM 636 C CA . VAL A 1 78 ? 8.431 4.124 -15.021 1.00 98.75 78 VAL A CA 1
ATOM 637 C C . VAL A 1 78 ? 8.515 4.649 -13.593 1.00 98.75 78 VAL A C 1
ATOM 639 O O . VAL A 1 78 ? 9.614 4.835 -13.065 1.00 98.75 78 VAL A O 1
ATOM 642 N N . TYR A 1 79 ? 7.358 4.829 -12.963 1.00 98.69 79 TYR A N 1
ATOM 643 C CA . TYR A 1 79 ? 7.211 5.246 -11.574 1.00 98.69 79 TYR A CA 1
ATOM 644 C C . TYR A 1 79 ? 6.826 4.077 -10.653 1.00 98.69 79 TYR A C 1
ATOM 646 O O . TYR A 1 79 ? 6.180 3.132 -11.112 1.00 98.69 79 TYR A O 1
ATOM 654 N N . PRO A 1 80 ? 7.180 4.137 -9.355 1.00 98.38 80 PRO A N 1
ATOM 655 C CA . PRO A 1 80 ? 8.122 5.094 -8.762 1.00 98.38 80 PRO A CA 1
ATOM 656 C C . PRO A 1 80 ? 9.564 4.838 -9.251 1.00 98.38 80 PRO A C 1
ATOM 658 O O . PRO A 1 80 ? 9.793 3.957 -10.092 1.00 98.38 80 PRO A O 1
ATOM 661 N N . ALA A 1 81 ? 10.541 5.593 -8.741 1.00 97.94 81 ALA A N 1
ATOM 662 C CA . ALA A 1 81 ? 11.954 5.266 -8.934 1.00 97.94 81 ALA A CA 1
ATOM 663 C C . ALA A 1 81 ? 12.254 3.832 -8.447 1.00 97.94 81 ALA A C 1
ATOM 665 O O . ALA A 1 81 ? 11.489 3.250 -7.673 1.00 97.94 81 ALA A O 1
ATOM 666 N N . HIS A 1 82 ? 13.313 3.207 -8.962 1.00 97.69 82 HIS A N 1
ATOM 667 C CA . HIS A 1 82 ? 13.571 1.777 -8.733 1.00 97.69 82 HIS A CA 1
ATOM 668 C C . HIS A 1 82 ? 13.779 1.474 -7.242 1.00 97.69 82 HIS A C 1
ATOM 670 O O . HIS A 1 82 ? 13.154 0.568 -6.694 1.00 97.69 82 HIS A O 1
ATOM 676 N N . GLU A 1 83 ? 14.562 2.305 -6.571 1.00 96.69 83 GLU A N 1
ATOM 677 C CA . GLU A 1 83 ? 14.834 2.319 -5.135 1.00 96.69 83 GLU A CA 1
ATOM 678 C C . GLU A 1 83 ? 13.579 2.443 -4.251 1.00 96.69 83 GLU A C 1
ATOM 680 O O . GLU A 1 83 ? 13.575 1.992 -3.097 1.00 96.69 83 GLU A O 1
ATOM 685 N N . ASP A 1 84 ? 12.493 2.985 -4.803 1.00 97.94 84 ASP A N 1
ATOM 686 C CA . ASP A 1 84 ? 11.260 3.290 -4.084 1.00 97.94 84 ASP A CA 1
ATOM 687 C C . ASP A 1 84 ? 10.156 2.257 -4.294 1.00 97.94 84 ASP A C 1
ATOM 689 O O . ASP A 1 84 ? 9.203 2.236 -3.522 1.00 97.94 84 ASP A O 1
ATOM 693 N N . VAL A 1 85 ? 10.279 1.335 -5.256 1.00 98.38 85 VAL A N 1
ATOM 694 C CA . VAL A 1 85 ? 9.251 0.302 -5.532 1.00 98.38 85 VAL A CA 1
ATOM 695 C C . VAL A 1 85 ? 8.846 -0.466 -4.264 1.00 98.38 85 VAL A C 1
ATOM 697 O O . VAL A 1 85 ? 7.678 -0.815 -4.081 1.00 98.38 85 VAL A O 1
ATOM 700 N N . PHE A 1 86 ? 9.806 -0.690 -3.364 1.00 98.19 86 PHE A N 1
ATOM 701 C CA . PHE A 1 86 ? 9.615 -1.413 -2.108 1.00 98.19 86 PHE A CA 1
ATOM 702 C C . PHE A 1 86 ? 9.711 -0.527 -0.859 1.00 98.19 86 PHE A C 1
ATOM 704 O O . PHE A 1 86 ? 9.955 -1.049 0.229 1.00 98.19 86 PHE A O 1
ATOM 711 N N . ALA A 1 87 ? 9.509 0.792 -0.970 1.00 98.25 87 ALA A N 1
ATOM 712 C CA . ALA A 1 87 ? 9.563 1.707 0.178 1.00 98.25 87 ALA A CA 1
ATOM 713 C C . ALA A 1 87 ? 8.636 1.280 1.332 1.00 98.25 87 ALA A C 1
ATOM 715 O O . ALA A 1 87 ? 9.037 1.326 2.494 1.00 98.25 87 ALA A O 1
ATOM 716 N N . TRP A 1 88 ? 7.454 0.741 1.015 1.00 98.31 88 TRP A N 1
ATOM 717 C CA . TRP A 1 88 ? 6.508 0.189 1.992 1.00 98.31 88 TRP A CA 1
ATOM 718 C C . TRP A 1 88 ? 7.109 -0.890 2.913 1.00 98.31 88 TRP A C 1
ATOM 720 O O . TRP A 1 88 ? 6.701 -0.991 4.066 1.00 98.31 88 TRP A O 1
ATOM 730 N N . THR A 1 89 ? 8.107 -1.654 2.448 1.00 98.31 89 THR A N 1
ATOM 731 C CA . THR A 1 89 ? 8.798 -2.674 3.265 1.00 98.31 89 THR A CA 1
ATOM 732 C C . THR A 1 89 ? 9.758 -2.070 4.287 1.00 98.31 89 THR A C 1
ATOM 734 O O . THR A 1 89 ? 10.084 -2.715 5.281 1.00 98.31 89 THR A O 1
ATOM 737 N N . ARG A 1 90 ? 10.249 -0.852 4.026 1.00 95.88 90 ARG A N 1
ATOM 738 C CA . ARG A 1 90 ? 11.205 -0.140 4.882 1.00 95.88 90 ARG A CA 1
ATOM 739 C C . ARG A 1 90 ? 10.501 0.696 5.938 1.00 95.88 90 ARG A C 1
ATOM 741 O O . ARG A 1 90 ? 10.985 0.780 7.059 1.00 95.88 90 ARG A O 1
ATOM 748 N N . CYS A 1 91 ? 9.381 1.315 5.570 1.00 95.94 91 CYS A N 1
ATOM 749 C CA . CYS A 1 91 ? 8.637 2.195 6.467 1.00 95.94 91 CYS A CA 1
ATOM 750 C C . CYS A 1 91 ? 7.887 1.417 7.553 1.00 95.94 91 CYS A C 1
ATOM 752 O O . CYS A 1 91 ? 7.795 1.880 8.684 1.00 95.94 91 CYS A O 1
ATOM 754 N N . CYS A 1 92 ? 7.378 0.227 7.228 1.00 93.75 92 CYS A N 1
ATOM 755 C CA . CYS A 1 92 ? 6.651 -0.614 8.167 1.00 93.75 92 CYS A CA 1
ATOM 756 C C . CYS A 1 92 ? 7.202 -2.032 8.103 1.00 93.75 92 CYS A C 1
ATOM 758 O O . CYS A 1 92 ? 7.049 -2.685 7.078 1.00 93.75 92 CYS A O 1
ATOM 760 N N . ASP A 1 93 ? 7.785 -2.540 9.188 1.00 95.94 93 ASP A N 1
ATOM 761 C CA . ASP A 1 93 ? 8.137 -3.960 9.270 1.00 95.94 93 ASP A CA 1
ATOM 762 C C . ASP A 1 93 ? 6.870 -4.834 9.367 1.00 95.94 93 ASP A C 1
ATOM 764 O O . ASP A 1 93 ? 5.842 -4.394 9.895 1.00 95.94 93 ASP A O 1
ATOM 768 N N . ILE A 1 94 ? 6.933 -6.070 8.861 1.00 97.19 94 ILE A N 1
ATOM 769 C CA . ILE A 1 94 ? 5.798 -7.003 8.825 1.00 97.19 94 ILE A CA 1
ATOM 770 C C . ILE A 1 94 ? 5.177 -7.226 10.212 1.00 97.19 94 ILE A C 1
ATOM 772 O O . ILE A 1 94 ? 3.951 -7.309 10.333 1.00 97.19 94 ILE A O 1
ATOM 776 N N . ASP A 1 95 ? 5.993 -7.246 11.268 1.00 96.62 95 ASP A N 1
ATOM 777 C CA . ASP A 1 95 ? 5.522 -7.480 12.633 1.00 96.62 95 ASP A CA 1
ATOM 778 C C . ASP A 1 95 ? 4.965 -6.232 13.320 1.00 96.62 95 ASP A C 1
ATOM 780 O O . ASP A 1 95 ? 4.350 -6.325 14.387 1.00 96.62 95 ASP A O 1
ATOM 784 N N . LYS A 1 96 ? 5.108 -5.064 12.691 1.00 97.31 96 LYS A N 1
ATOM 785 C CA . LYS A 1 96 ? 4.544 -3.798 13.172 1.00 97.31 96 LYS A CA 1
ATOM 786 C C . LYS A 1 96 ? 3.219 -3.443 12.509 1.00 97.31 96 LYS A C 1
ATOM 788 O O . LYS A 1 96 ? 2.518 -2.573 13.017 1.00 97.31 96 LYS A O 1
ATOM 793 N N . VAL A 1 97 ? 2.833 -4.139 11.436 1.00 98.69 97 VAL A N 1
ATOM 794 C CA . VAL A 1 97 ? 1.589 -3.853 10.709 1.00 98.69 97 VAL A CA 1
ATOM 795 C C . VAL A 1 97 ? 0.383 -3.900 11.654 1.00 98.69 97 VAL A C 1
ATOM 797 O O . VAL A 1 97 ? 0.168 -4.866 12.399 1.00 98.69 97 VAL A O 1
ATOM 800 N N . ALA A 1 98 ? -0.410 -2.834 11.621 1.00 98.69 98 ALA A N 1
ATOM 801 C CA . ALA A 1 98 ? -1.638 -2.649 12.384 1.00 98.69 98 ALA A CA 1
ATOM 802 C C . ALA A 1 98 ? -2.840 -2.387 11.476 1.00 98.69 98 ALA A C 1
ATOM 804 O O . ALA A 1 98 ? -3.890 -3.012 11.646 1.00 98.69 98 ALA A O 1
ATOM 805 N N . VAL A 1 99 ? -2.649 -1.538 10.468 1.00 98.88 99 VAL A N 1
ATOM 806 C CA . VAL A 1 99 ? -3.660 -1.212 9.463 1.00 98.88 99 VAL A CA 1
ATOM 807 C C . VAL A 1 99 ? -3.098 -1.507 8.078 1.00 98.88 99 VAL A C 1
ATOM 809 O O . VAL A 1 99 ? -1.914 -1.302 7.830 1.00 98.88 99 VAL A O 1
ATOM 812 N N . VAL A 1 100 ? -3.935 -1.989 7.167 1.00 98.81 100 VAL A N 1
ATOM 813 C CA . VAL A 1 100 ? -3.582 -2.212 5.762 1.00 98.81 100 VAL A CA 1
ATOM 814 C C . VAL A 1 100 ? -4.534 -1.408 4.893 1.00 98.81 100 VAL A C 1
ATOM 816 O O . VAL A 1 100 ? -5.746 -1.613 4.953 1.00 98.81 100 VAL A O 1
ATOM 819 N N . ILE A 1 101 ? -3.990 -0.522 4.064 1.00 98.75 101 ILE A N 1
ATOM 820 C CA . ILE A 1 101 ? -4.742 0.256 3.079 1.00 98.75 101 ILE A CA 1
ATOM 821 C C . ILE A 1 101 ? -4.270 -0.176 1.695 1.00 98.75 101 ILE A C 1
ATOM 823 O O . ILE A 1 101 ? -3.082 -0.076 1.378 1.00 98.75 101 ILE A O 1
ATOM 827 N N . LEU A 1 102 ? -5.204 -0.668 0.880 1.00 96.44 102 LEU A N 1
ATOM 828 C CA . LEU A 1 102 ? -4.902 -1.166 -0.459 1.00 96.44 102 LEU A CA 1
ATOM 829 C C . LEU A 1 102 ? -5.255 -0.131 -1.527 1.00 96.44 102 LEU A C 1
ATOM 831 O O . LEU A 1 102 ? -6.419 0.236 -1.684 1.00 96.44 102 LEU A O 1
ATOM 835 N N . GLY A 1 103 ? -4.246 0.302 -2.278 1.00 93.62 103 GLY A N 1
ATOM 836 C CA . GLY A 1 103 ? -4.412 1.064 -3.514 1.00 93.62 103 GLY A CA 1
ATOM 837 C C . GLY A 1 103 ? -4.389 0.168 -4.757 1.00 93.62 103 GLY A C 1
ATOM 838 O O . GLY A 1 103 ? -4.192 -1.048 -4.678 1.00 93.62 103 GLY A O 1
ATOM 839 N N . GLN A 1 104 ? -4.594 0.771 -5.926 1.00 90.25 104 GLN A N 1
ATOM 840 C CA . GLN A 1 104 ? -4.626 0.065 -7.208 1.00 90.25 104 GLN A CA 1
ATOM 841 C C . GLN A 1 104 ? -3.237 0.043 -7.857 1.00 90.25 104 GLN A C 1
ATOM 843 O O . GLN A 1 104 ? -2.573 -0.993 -7.856 1.00 90.25 104 GLN A O 1
ATOM 848 N N . ASP A 1 105 ? -2.773 1.184 -8.353 1.00 91.62 105 ASP A N 1
ATOM 849 C CA . ASP A 1 105 ? -1.462 1.390 -8.961 1.00 91.62 105 ASP A CA 1
ATOM 850 C C . ASP A 1 105 ? -0.830 2.702 -8.453 1.00 91.62 105 ASP A C 1
ATOM 852 O O . ASP A 1 105 ? -1.508 3.525 -7.827 1.00 91.62 105 ASP A O 1
ATOM 856 N N . PRO A 1 106 ? 0.487 2.906 -8.637 1.00 97.38 106 PRO A N 1
ATOM 857 C CA . PRO A 1 106 ? 1.134 4.147 -8.242 1.00 97.38 106 PRO A CA 1
ATOM 858 C C . PRO A 1 106 ? 0.611 5.327 -9.064 1.00 97.38 106 PRO A C 1
ATOM 860 O O . PRO A 1 106 ? 0.152 5.169 -10.194 1.00 97.38 106 PRO A O 1
ATOM 863 N N . TYR A 1 107 ? 0.755 6.542 -8.537 1.00 97.44 107 TYR A N 1
ATOM 864 C CA . TYR A 1 107 ? 0.548 7.734 -9.352 1.00 97.44 107 TYR A CA 1
ATOM 865 C C . TYR A 1 107 ? 1.505 7.755 -10.552 1.00 97.44 107 TYR A C 1
ATOM 867 O O . TYR A 1 107 ? 2.693 7.457 -10.427 1.00 97.44 107 TYR A O 1
ATOM 875 N N . HIS A 1 108 ? 0.982 8.142 -11.713 1.00 96.81 108 HIS A N 1
ATOM 876 C CA . HIS A 1 108 ? 1.682 8.044 -12.993 1.00 96.81 108 HIS A CA 1
ATOM 877 C C . HIS A 1 108 ? 2.237 9.382 -13.506 1.00 96.81 108 HIS A C 1
ATOM 879 O O . HIS A 1 108 ? 2.632 9.455 -14.668 1.00 96.81 108 HIS A O 1
ATOM 885 N N . ASN A 1 109 ? 2.246 10.452 -12.702 1.00 96.75 109 ASN A N 1
ATOM 886 C CA . ASN A 1 109 ? 2.858 11.726 -13.102 1.00 96.75 109 ASN A CA 1
ATOM 887 C C . ASN A 1 109 ? 4.209 11.953 -12.403 1.00 96.75 109 ASN A C 1
ATOM 889 O O . ASN A 1 109 ? 4.439 11.398 -11.320 1.00 96.75 109 ASN A O 1
ATOM 893 N N . PRO A 1 110 ? 5.090 12.784 -12.995 1.00 97.19 110 PRO A N 1
ATOM 894 C CA . PRO A 1 110 ? 6.411 13.071 -12.447 1.00 97.19 110 PRO A CA 1
ATOM 895 C C . PRO A 1 110 ? 6.387 13.480 -10.974 1.00 97.19 110 PRO A C 1
ATOM 897 O O . PRO A 1 110 ? 5.576 14.305 -10.557 1.00 97.19 110 PRO A O 1
ATOM 900 N N . GLY A 1 111 ? 7.286 12.885 -10.187 1.00 95.62 111 GLY A N 1
ATOM 901 C CA . GLY A 1 111 ? 7.488 13.214 -8.774 1.00 95.62 111 GLY A CA 1
ATOM 902 C C . GLY A 1 111 ? 6.388 12.750 -7.814 1.00 95.62 111 GLY A C 1
ATOM 903 O O . GLY A 1 111 ? 6.542 12.941 -6.615 1.00 95.62 111 GLY A O 1
ATOM 904 N N . GLN A 1 112 ? 5.292 12.139 -8.286 1.00 97.62 112 GLN A N 1
ATOM 905 C CA . GLN A 1 112 ? 4.177 11.771 -7.406 1.00 97.62 112 GLN A CA 1
ATOM 906 C C . GLN A 1 112 ? 4.425 10.476 -6.626 1.00 97.62 112 GLN A C 1
ATOM 908 O O . GLN A 1 112 ? 4.345 10.467 -5.401 1.00 97.62 112 GLN A O 1
ATOM 913 N N . ALA A 1 113 ? 4.678 9.362 -7.316 1.00 97.94 113 ALA A N 1
ATOM 914 C CA . ALA A 1 113 ? 4.803 8.068 -6.656 1.00 97.94 113 ALA A CA 1
ATOM 915 C C . ALA A 1 113 ? 6.182 7.883 -6.011 1.00 97.94 113 ALA A C 1
ATOM 917 O O . ALA A 1 113 ? 7.204 8.030 -6.677 1.00 97.94 113 ALA A O 1
ATOM 918 N N . HIS A 1 114 ? 6.184 7.457 -4.746 1.00 98.38 114 HIS A N 1
ATOM 919 C CA . HIS A 1 114 ? 7.392 7.157 -3.959 1.00 98.38 114 HIS A CA 1
ATOM 920 C C . HIS A 1 114 ? 7.281 5.831 -3.180 1.00 98.38 114 HIS A C 1
ATOM 922 O O . HIS A 1 114 ? 7.881 5.640 -2.130 1.00 98.38 114 HIS A O 1
ATOM 928 N N . GLY A 1 115 ? 6.470 4.895 -3.688 1.00 97.88 115 GLY A N 1
ATOM 929 C CA . GLY A 1 115 ? 6.380 3.535 -3.137 1.00 97.88 115 GLY A CA 1
ATOM 930 C C . GLY A 1 115 ? 5.370 3.312 -2.012 1.00 97.88 115 GLY A C 1
ATOM 931 O O . GLY A 1 115 ? 5.256 2.184 -1.533 1.00 97.88 115 GLY A O 1
ATOM 932 N N . LEU A 1 116 ? 4.621 4.344 -1.617 1.00 98.69 116 LEU A N 1
ATOM 933 C CA . LEU A 1 116 ? 3.514 4.259 -0.661 1.00 98.69 116 LEU A CA 1
ATOM 934 C C . LEU A 1 116 ? 2.192 4.603 -1.360 1.00 98.69 116 LEU A C 1
ATOM 936 O O . LEU A 1 116 ? 2.088 5.638 -2.023 1.00 98.69 116 LEU A O 1
ATOM 940 N N . ALA A 1 117 ? 1.174 3.748 -1.220 1.00 98.19 117 ALA A N 1
ATOM 941 C CA . ALA A 1 117 ? -0.153 4.002 -1.786 1.00 98.19 117 ALA A CA 1
ATOM 942 C C . ALA A 1 117 ? -0.739 5.336 -1.286 1.00 98.19 117 ALA A C 1
ATOM 944 O O . ALA A 1 117 ? -0.559 5.705 -0.126 1.00 98.19 117 ALA A O 1
ATOM 945 N N . PHE A 1 118 ? -1.443 6.051 -2.169 1.00 98.19 118 PHE A N 1
ATOM 946 C CA . PHE A 1 118 ? -2.064 7.369 -1.944 1.00 98.19 118 PHE A CA 1
ATOM 947 C C . PHE A 1 118 ? -1.127 8.537 -1.614 1.00 98.19 118 PHE A C 1
ATOM 949 O O . PHE A 1 118 ? -1.542 9.684 -1.783 1.00 98.19 118 PHE A O 1
ATOM 956 N N . SER A 1 119 ? 0.115 8.279 -1.211 1.00 98.56 119 SER A N 1
ATOM 957 C CA . SER A 1 119 ? 1.052 9.300 -0.760 1.00 98.56 119 SER A CA 1
ATOM 958 C C . SER A 1 119 ? 1.839 9.953 -1.900 1.00 98.56 119 SER A C 1
ATOM 960 O O . SER A 1 119 ? 2.169 9.305 -2.892 1.00 98.56 119 SER A O 1
ATOM 962 N N . VAL A 1 120 ? 2.188 11.230 -1.716 1.00 98.50 120 VAL A N 1
ATOM 963 C CA . VAL A 1 120 ? 3.145 11.975 -2.549 1.00 98.50 120 VAL A CA 1
ATOM 964 C C . VAL A 1 120 ? 4.194 12.685 -1.678 1.00 98.50 120 VAL A C 1
ATOM 966 O O . VAL A 1 120 ? 3.880 13.040 -0.541 1.00 98.50 120 VAL A O 1
ATOM 969 N N . PRO A 1 121 ? 5.425 12.930 -2.164 1.00 98.12 121 PRO A N 1
ATOM 970 C CA . PRO A 1 121 ? 6.431 13.704 -1.434 1.00 98.12 121 PRO A CA 1
ATOM 971 C C . PRO A 1 121 ?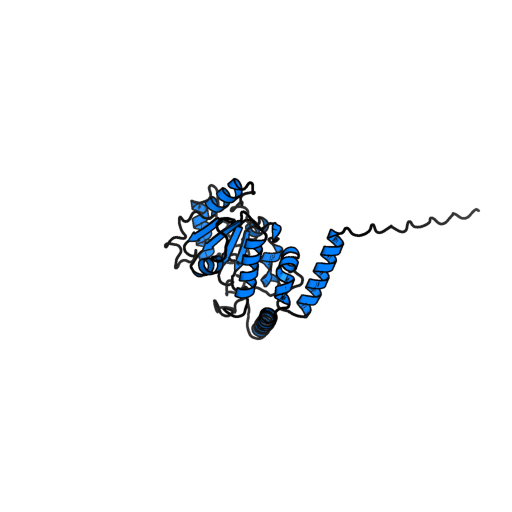 5.973 15.128 -1.071 1.00 98.12 121 PRO A C 1
ATOM 973 O O . PRO A 1 121 ? 5.058 15.691 -1.677 1.00 98.12 121 PRO A O 1
ATOM 976 N N . LYS A 1 122 ? 6.637 15.752 -0.089 1.00 97.75 122 LYS A N 1
ATOM 977 C CA . LYS A 1 122 ? 6.418 17.176 0.223 1.00 97.75 122 LYS A CA 1
ATOM 978 C C . LYS A 1 122 ? 6.784 18.051 -0.980 1.00 97.75 122 LYS A C 1
ATOM 980 O O . LYS A 1 122 ? 7.718 17.740 -1.710 1.00 97.75 122 LYS A O 1
ATOM 985 N N . GLY A 1 123 ? 6.044 19.141 -1.174 1.00 96.81 123 GLY A N 1
ATOM 986 C CA . GLY A 1 123 ? 6.205 20.037 -2.327 1.00 96.81 123 GLY A CA 1
ATOM 987 C C . GLY A 1 123 ? 5.490 19.568 -3.599 1.00 96.81 123 GLY A C 1
ATOM 988 O O . GLY A 1 123 ? 5.354 20.347 -4.538 1.00 96.81 123 GLY A O 1
ATOM 989 N N . VAL A 1 124 ? 4.974 18.335 -3.628 1.00 97.56 124 VAL A N 1
ATOM 990 C CA . VAL A 1 124 ? 4.132 17.832 -4.719 1.00 97.56 124 VAL A CA 1
ATOM 991 C C . VAL A 1 124 ? 2.667 18.142 -4.418 1.00 97.56 124 VAL A C 1
ATOM 993 O O . VAL A 1 124 ? 2.206 17.981 -3.286 1.00 97.56 124 VAL A O 1
ATOM 996 N N . ALA A 1 125 ? 1.922 18.574 -5.440 1.00 97.31 125 ALA A N 1
ATOM 997 C CA . ALA A 1 125 ? 0.495 18.851 -5.314 1.00 97.31 125 ALA A CA 1
ATOM 998 C C . ALA A 1 125 ? -0.263 17.620 -4.791 1.00 97.31 125 ALA A C 1
ATOM 1000 O O . ALA A 1 125 ? -0.126 16.516 -5.326 1.00 97.31 125 ALA A O 1
ATOM 1001 N N . VAL A 1 126 ? -1.077 17.825 -3.752 1.00 97.81 126 VAL A N 1
ATOM 1002 C CA . VAL A 1 126 ? -1.855 16.759 -3.111 1.00 97.81 126 VAL A CA 1
ATOM 1003 C C . VAL A 1 126 ? -2.898 16.223 -4.103 1.00 97.81 126 VAL A C 1
ATOM 1005 O O . VAL A 1 126 ? -3.757 16.988 -4.544 1.00 97.81 126 VAL A O 1
ATOM 1008 N N . PRO A 1 127 ? -2.870 14.927 -4.464 1.00 96.38 127 PRO A N 1
ATOM 1009 C CA . PRO A 1 127 ? -3.825 14.369 -5.416 1.00 96.38 127 PRO A CA 1
ATOM 1010 C C . PRO A 1 127 ? -5.255 14.368 -4.871 1.00 96.38 127 PRO A C 1
ATOM 1012 O O . PRO A 1 127 ? -5.473 14.223 -3.668 1.00 96.38 127 PRO A O 1
ATOM 1015 N N . HIS A 1 128 ? -6.251 14.440 -5.756 1.00 96.75 128 HIS A N 1
ATOM 1016 C CA . HIS A 1 128 ? -7.658 14.549 -5.351 1.00 96.75 128 HIS A CA 1
ATOM 1017 C C . HIS A 1 128 ? -8.155 13.410 -4.452 1.00 96.75 128 HIS A C 1
ATOM 1019 O O . HIS A 1 128 ? -8.932 13.661 -3.534 1.00 96.75 128 HIS A O 1
ATOM 1025 N N . SER A 1 129 ? -7.695 12.174 -4.671 1.00 96.81 129 SER A N 1
ATOM 1026 C CA . SER A 1 129 ? -8.033 11.055 -3.783 1.00 96.81 129 SER A CA 1
ATOM 1027 C C . SER A 1 129 ? -7.555 11.311 -2.351 1.00 96.81 129 SER A C 1
ATOM 1029 O O . SER A 1 129 ? -8.306 11.101 -1.406 1.00 96.81 129 SER A O 1
ATOM 1031 N N . LEU A 1 130 ? -6.336 11.833 -2.182 1.00 98.12 130 LEU A N 1
ATOM 1032 C CA . LEU A 1 130 ? -5.795 12.156 -0.863 1.00 98.12 130 LEU A CA 1
ATOM 1033 C C . LEU A 1 130 ? -6.471 13.391 -0.247 1.00 98.12 130 LEU A C 1
ATOM 1035 O O . LEU A 1 130 ? -6.720 13.414 0.953 1.00 98.12 130 LEU A O 1
ATOM 1039 N N . ILE A 1 131 ? -6.861 14.380 -1.057 1.00 98.31 131 ILE A N 1
ATOM 1040 C CA . ILE A 1 131 ? -7.696 15.499 -0.584 1.00 98.31 131 ILE A CA 1
ATOM 1041 C C . ILE A 1 131 ? -9.005 14.978 0.019 1.00 98.31 131 ILE A C 1
ATOM 1043 O O . ILE A 1 131 ? -9.407 15.431 1.088 1.00 98.31 131 ILE A O 1
ATOM 1047 N N . ASN A 1 132 ? -9.652 14.013 -0.636 1.00 98.56 132 ASN A N 1
ATOM 1048 C CA . ASN A 1 132 ? -10.884 13.422 -0.124 1.00 98.56 132 ASN A CA 1
ATOM 1049 C C . ASN A 1 132 ? -10.639 12.581 1.134 1.00 98.56 132 ASN A C 1
ATOM 1051 O O . ASN A 1 132 ? -11.466 12.618 2.039 1.00 98.56 132 ASN A O 1
ATOM 1055 N N . MET A 1 133 ? -9.506 11.875 1.230 1.00 98.69 133 MET A N 1
ATOM 1056 C CA . MET A 1 133 ? -9.111 11.191 2.469 1.00 98.69 133 MET A CA 1
ATOM 1057 C C . MET A 1 133 ? -8.941 12.174 3.631 1.00 98.69 133 MET A C 1
ATOM 1059 O O . MET A 1 133 ? -9.451 11.906 4.711 1.00 98.69 133 MET A O 1
ATOM 1063 N N . TYR A 1 134 ? -8.280 13.317 3.416 1.00 98.69 134 TYR A N 1
ATOM 1064 C CA . TYR A 1 134 ? -8.149 14.346 4.451 1.00 98.69 134 TYR A CA 1
ATOM 1065 C C . TYR A 1 134 ? -9.492 14.953 4.849 1.00 98.69 134 TYR A C 1
ATOM 1067 O O . TYR A 1 134 ? -9.727 15.143 6.033 1.00 98.69 134 TYR A O 1
ATOM 1075 N N . ARG A 1 135 ? -10.395 15.184 3.891 1.00 98.50 135 ARG A N 1
ATOM 1076 C CA . ARG A 1 135 ? -11.752 15.652 4.196 1.00 98.50 135 ARG A CA 1
ATOM 1077 C C . ARG A 1 135 ? -12.524 14.659 5.068 1.00 98.50 135 ARG A C 1
ATOM 1079 O O . ARG A 1 135 ? -13.209 15.067 5.991 1.00 98.50 135 ARG A O 1
ATOM 1086 N N . GLU A 1 136 ? -12.426 13.363 4.777 1.00 98.75 136 GLU A N 1
ATOM 1087 C CA . GLU A 1 136 ? -13.044 12.341 5.632 1.00 98.75 136 GLU A CA 1
ATOM 1088 C C . GLU A 1 136 ? -12.399 12.307 7.023 1.00 98.75 136 GLU A C 1
ATOM 1090 O O . GLU A 1 136 ? -13.102 12.160 8.013 1.00 98.75 136 GLU A O 1
ATOM 1095 N N . LEU A 1 137 ? -11.078 12.479 7.117 1.00 98.69 137 LEU A N 1
ATOM 1096 C CA . LEU A 1 137 ? -10.366 12.551 8.395 1.00 98.69 137 LEU A CA 1
ATOM 1097 C C . LEU A 1 137 ? -10.787 13.748 9.255 1.00 98.69 137 LEU A C 1
ATOM 1099 O O . LEU A 1 137 ? -10.932 13.576 10.460 1.00 98.69 137 LEU A O 1
ATOM 1103 N N . GLU A 1 138 ? -10.995 14.925 8.656 1.00 98.44 138 GLU A N 1
ATOM 1104 C CA . GLU A 1 138 ? -11.472 16.132 9.354 1.00 98.44 138 GLU A CA 1
ATOM 1105 C C . GLU A 1 138 ? -12.839 15.906 10.023 1.00 98.44 138 GLU A C 1
ATOM 1107 O O . GLU A 1 138 ? -13.071 16.391 11.128 1.00 98.44 138 GLU A O 1
ATOM 1112 N N . GLU A 1 139 ? -13.719 15.132 9.384 1.00 98.19 139 GLU A N 1
ATOM 1113 C CA . GLU A 1 139 ? -15.041 14.785 9.921 1.00 98.19 139 GLU A CA 1
ATOM 1114 C C . GLU A 1 139 ? -14.994 13.587 10.891 1.00 98.19 139 GLU A C 1
ATOM 1116 O O . GLU A 1 139 ? -15.796 13.487 11.821 1.00 98.19 139 GLU A O 1
ATOM 1121 N N . ASP A 1 140 ? -14.078 12.638 10.673 1.00 98.62 140 ASP A N 1
ATOM 1122 C CA . ASP A 1 140 ? -14.048 11.367 11.400 1.00 98.62 140 ASP A CA 1
ATOM 1123 C C . ASP A 1 140 ? -13.211 11.405 12.688 1.00 98.62 140 ASP A C 1
ATOM 1125 O O . ASP A 1 140 ? -13.591 10.783 13.686 1.00 98.62 140 ASP A O 1
ATOM 1129 N N . VAL A 1 141 ? -12.076 12.113 12.672 1.00 98.19 141 VAL A N 1
ATOM 1130 C CA . VAL A 1 141 ? -11.063 12.096 13.736 1.00 98.19 141 VAL A CA 1
ATOM 1131 C C . VAL A 1 141 ? -11.011 13.462 14.431 1.00 98.19 141 VAL A C 1
ATOM 1133 O O . VAL A 1 141 ? -10.472 14.418 13.869 1.00 98.19 141 VAL A O 1
ATOM 1136 N N . PRO A 1 142 ? -11.519 13.575 15.676 1.00 96.31 142 PRO A N 1
ATOM 1137 C CA . PRO A 1 142 ? -11.505 14.833 16.413 1.00 96.31 142 PRO A CA 1
ATOM 1138 C C . PRO A 1 142 ? -10.098 15.425 16.530 1.00 96.31 142 PRO A C 1
ATOM 1140 O O . PRO A 1 142 ? -9.164 14.753 16.964 1.00 96.31 142 PRO A O 1
ATOM 1143 N N . GLY A 1 143 ? -9.960 16.700 16.164 1.00 95.38 143 GLY A N 1
ATOM 1144 C CA . GLY A 1 143 ? -8.690 17.425 16.237 1.00 95.38 143 GLY A CA 1
ATOM 1145 C C . GLY A 1 143 ? -7.732 17.178 15.067 1.00 95.38 143 GLY A C 1
ATOM 1146 O O . GLY A 1 143 ? -6.663 17.786 15.052 1.00 95.38 143 GLY A O 1
ATOM 1147 N N . PHE A 1 144 ? -8.091 16.350 14.078 1.00 98.00 144 PHE A N 1
ATOM 1148 C CA . PHE A 1 144 ? -7.294 16.231 12.859 1.00 98.00 144 PHE A CA 1
ATOM 1149 C C . PHE A 1 144 ? -7.260 17.568 12.107 1.00 98.00 144 PHE A C 1
ATOM 1151 O O . PHE A 1 144 ? -8.291 18.195 11.865 1.00 98.00 144 PHE A O 1
ATOM 1158 N N . GLN A 1 145 ? -6.059 17.989 11.715 1.00 96.25 145 GLN A N 1
ATOM 1159 C CA . GLN A 1 145 ? -5.844 19.166 10.883 1.00 96.25 145 GLN A CA 1
ATOM 1160 C C . GLN A 1 145 ? -5.165 18.738 9.591 1.00 96.25 145 GLN A C 1
ATOM 1162 O O . GLN A 1 145 ? -4.092 18.130 9.610 1.00 96.25 145 GLN A O 1
ATOM 1167 N N . LYS A 1 146 ? -5.782 19.067 8.455 1.00 95.94 146 LYS A N 1
ATOM 1168 C CA . LYS A 1 146 ? -5.226 18.744 7.145 1.00 95.94 146 LYS A CA 1
ATOM 1169 C C . LYS A 1 146 ? -3.852 19.409 6.954 1.00 95.94 146 LYS A C 1
ATOM 1171 O O . LYS A 1 146 ? -3.761 20.639 6.996 1.00 95.94 146 LYS A O 1
ATOM 1176 N N . PRO A 1 147 ? -2.792 18.636 6.657 1.00 96.19 147 PRO A N 1
ATOM 1177 C CA . PRO A 1 147 ? -1.476 19.201 6.395 1.00 96.19 147 PRO A CA 1
ATOM 1178 C C . PRO A 1 147 ? -1.394 19.821 4.987 1.00 96.19 147 PRO A C 1
ATOM 1180 O O . PRO A 1 147 ? -2.134 19.429 4.077 1.00 96.19 147 PRO A O 1
ATOM 1183 N N . PRO A 1 148 ? -0.427 20.724 4.740 1.00 96.00 148 PRO A N 1
ATOM 1184 C CA . PRO A 1 148 ? -0.202 21.324 3.424 1.00 96.00 148 PRO A CA 1
ATOM 1185 C C . PRO A 1 148 ? 0.558 20.401 2.442 1.00 96.00 148 PRO A C 1
ATOM 1187 O O . PRO A 1 148 ? 1.091 20.871 1.440 1.00 96.00 148 PRO A O 1
ATOM 1190 N N . HIS A 1 149 ? 0.649 19.092 2.708 1.00 98.25 149 HIS A N 1
ATOM 1191 C CA . HIS A 1 149 ? 1.358 18.114 1.870 1.00 98.25 149 HIS A CA 1
ATOM 1192 C C . HIS A 1 149 ? 0.652 16.754 1.822 1.00 98.25 149 HIS A C 1
ATOM 1194 O O . HIS A 1 149 ? -0.254 16.465 2.600 1.00 98.25 149 HIS A O 1
ATOM 1200 N N . GLY A 1 150 ? 1.095 15.887 0.907 1.00 98.06 150 GLY A N 1
ATOM 1201 C CA . GLY A 1 150 ? 0.545 14.541 0.723 1.00 98.06 150 GLY A CA 1
ATOM 1202 C C . GLY A 1 150 ? 1.423 13.390 1.225 1.00 98.06 150 GLY A C 1
ATOM 1203 O O . GLY A 1 150 ? 1.182 12.230 0.880 1.00 98.06 150 GLY A O 1
ATOM 1204 N N . ASN A 1 151 ? 2.477 13.692 1.984 1.00 98.62 151 ASN A N 1
ATOM 1205 C CA . ASN A 1 151 ? 3.390 12.670 2.493 1.00 98.62 151 ASN A CA 1
ATOM 1206 C C . ASN A 1 151 ? 2.764 11.924 3.685 1.00 98.62 151 ASN A C 1
ATOM 1208 O O . ASN A 1 151 ? 2.438 12.558 4.681 1.00 98.62 151 ASN A O 1
ATOM 1212 N N . LEU A 1 152 ? 2.618 10.598 3.562 1.00 98.69 152 LEU A N 1
ATOM 1213 C CA . LEU A 1 152 ? 1.983 9.694 4.528 1.00 98.69 152 LEU A CA 1
ATOM 1214 C C . LEU A 1 152 ? 2.989 8.772 5.236 1.00 98.69 152 LEU A C 1
ATOM 1216 O O . LEU A 1 152 ? 2.583 7.804 5.878 1.00 98.69 152 LEU A O 1
ATOM 1220 N N . THR A 1 153 ? 4.296 9.039 5.135 1.00 98.44 153 THR A N 1
ATOM 1221 C CA . THR A 1 153 ? 5.331 8.221 5.793 1.00 98.44 153 THR A CA 1
ATOM 1222 C C . THR A 1 153 ? 5.098 8.106 7.302 1.00 98.44 153 THR A C 1
ATOM 1224 O O . THR A 1 153 ? 5.275 7.022 7.848 1.00 98.44 153 THR A O 1
ATOM 1227 N N . GLY A 1 154 ? 4.585 9.158 7.952 1.00 98.31 154 GLY A N 1
ATOM 1228 C CA . GLY A 1 154 ? 4.246 9.134 9.380 1.00 98.31 154 GLY A CA 1
ATOM 1229 C C . GLY A 1 154 ? 3.190 8.082 9.745 1.00 98.31 154 GLY A C 1
ATOM 1230 O O . GLY A 1 154 ? 3.270 7.482 10.811 1.00 98.31 154 GLY A O 1
ATOM 1231 N N . TRP A 1 155 ? 2.249 7.762 8.848 1.00 98.69 155 TRP A N 1
ATOM 1232 C CA . TRP A 1 155 ? 1.328 6.635 9.053 1.00 98.69 155 TRP A CA 1
ATOM 1233 C C . TRP A 1 155 ? 2.038 5.293 8.874 1.00 98.69 155 TRP A C 1
ATOM 1235 O O . TRP A 1 155 ? 1.821 4.358 9.646 1.00 98.69 155 TRP A O 1
ATOM 1245 N N . ALA A 1 156 ? 2.903 5.187 7.864 1.00 98.38 156 ALA A N 1
ATOM 1246 C CA . ALA A 1 156 ? 3.631 3.954 7.590 1.00 98.38 156 ALA A CA 1
ATOM 1247 C C . ALA A 1 156 ? 4.544 3.551 8.759 1.00 98.38 156 ALA A C 1
ATOM 1249 O O . ALA A 1 156 ? 4.533 2.392 9.171 1.00 98.38 156 ALA A O 1
ATOM 1250 N N . GLU A 1 157 ? 5.238 4.513 9.365 1.00 98.12 157 GLU A N 1
ATOM 1251 C CA . GLU A 1 157 ? 6.091 4.307 10.545 1.00 98.12 157 GLU A CA 1
ATOM 1252 C C . GLU A 1 157 ? 5.309 3.842 11.787 1.00 98.12 157 GLU A C 1
ATOM 1254 O O . GLU A 1 157 ? 5.855 3.141 12.643 1.00 98.12 157 GLU A O 1
ATOM 1259 N N . GLN A 1 158 ? 4.015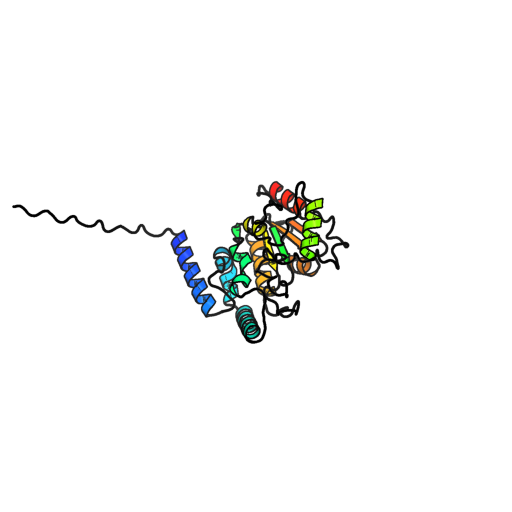 4.167 11.864 1.00 98.38 158 GLN A N 1
ATOM 1260 C CA . GLN A 1 158 ? 3.104 3.734 12.929 1.00 98.38 158 GLN A CA 1
ATOM 1261 C C . GLN A 1 158 ? 2.482 2.347 12.693 1.00 98.38 158 GLN A C 1
ATOM 1263 O O . GLN A 1 158 ? 1.732 1.858 13.537 1.00 98.38 158 GLN A O 1
ATOM 1268 N N . GLY A 1 159 ? 2.778 1.691 11.568 1.00 98.44 159 GLY A N 1
ATOM 1269 C CA . GLY A 1 159 ? 2.226 0.375 11.248 1.00 98.44 159 GLY A CA 1
ATOM 1270 C C . GLY A 1 159 ? 1.094 0.384 10.219 1.00 98.44 159 GLY A C 1
ATOM 1271 O O . GLY A 1 159 ? 0.387 -0.621 10.093 1.00 98.44 159 GLY A O 1
ATOM 1272 N N . VAL A 1 160 ? 0.886 1.482 9.484 1.00 98.81 160 VAL A N 1
ATOM 1273 C CA . VAL A 1 160 ? -0.064 1.519 8.361 1.00 98.81 160 VAL A CA 1
ATOM 1274 C C . VAL A 1 160 ? 0.630 1.056 7.079 1.00 98.81 160 VAL A C 1
ATOM 1276 O O . VAL A 1 160 ? 1.383 1.792 6.446 1.00 98.81 160 VAL A O 1
ATOM 1279 N N . LEU A 1 161 ? 0.352 -0.169 6.643 1.00 98.81 161 LEU A N 1
ATOM 1280 C CA . LEU A 1 161 ? 0.838 -0.665 5.362 1.00 98.81 161 LEU A CA 1
ATOM 1281 C C . LEU A 1 161 ? 0.058 -0.012 4.208 1.00 98.81 161 LEU A C 1
ATOM 1283 O O . LEU A 1 161 ? -1.095 -0.362 3.950 1.00 98.81 161 LEU A O 1
ATOM 1287 N N . LEU A 1 162 ? 0.713 0.909 3.498 1.00 98.62 162 LEU A N 1
ATOM 1288 C CA . LEU A 1 162 ? 0.198 1.604 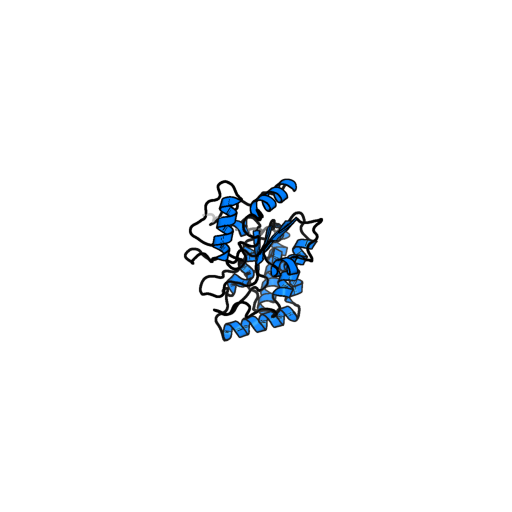2.312 1.00 98.62 162 LEU A CA 1
ATOM 1289 C C . LEU A 1 162 ? 0.628 0.873 1.029 1.00 98.62 162 LEU A C 1
ATOM 1291 O O . LEU A 1 162 ? 1.635 1.226 0.412 1.00 98.62 162 LEU A O 1
ATOM 1295 N N . LEU A 1 163 ? -0.126 -0.151 0.624 1.00 98.25 163 LEU A N 1
ATOM 1296 C CA . LEU A 1 163 ? 0.269 -1.074 -0.445 1.00 98.25 163 LEU A CA 1
ATOM 1297 C C . LEU A 1 163 ? -0.605 -0.913 -1.694 1.00 98.25 163 LEU A C 1
ATOM 1299 O O . LEU A 1 163 ? -1.816 -1.106 -1.638 1.00 98.25 163 LEU A O 1
ATOM 1303 N N . ASN A 1 164 ? 0.002 -0.631 -2.846 1.00 97.44 164 ASN A N 1
ATOM 1304 C CA . ASN A 1 164 ? -0.696 -0.751 -4.129 1.00 97.44 164 ASN A CA 1
ATOM 1305 C C . ASN A 1 164 ? -0.705 -2.207 -4.603 1.00 97.44 164 ASN A C 1
ATOM 1307 O O . ASN A 1 164 ? 0.210 -2.970 -4.307 1.00 97.44 164 ASN A O 1
ATOM 1311 N N . ALA A 1 165 ? -1.714 -2.592 -5.378 1.00 94.69 165 ALA A N 1
ATOM 1312 C CA . ALA A 1 165 ? -1.779 -3.915 -5.985 1.00 94.69 165 ALA A CA 1
ATOM 1313 C C . ALA A 1 165 ? -0.761 -4.114 -7.116 1.00 94.69 165 ALA A C 1
ATOM 1315 O O . ALA A 1 165 ? -0.142 -5.176 -7.211 1.00 94.69 165 ALA A O 1
ATOM 1316 N N . CYS A 1 166 ? -0.585 -3.080 -7.937 1.00 97.19 166 CYS A N 1
ATOM 1317 C CA . CYS A 1 166 ? 0.501 -2.935 -8.892 1.00 97.19 166 CYS A CA 1
ATOM 1318 C C . CYS A 1 166 ? 1.553 -1.990 -8.299 1.00 97.19 166 CYS A C 1
ATOM 1320 O O . CYS A 1 166 ? 1.196 -0.940 -7.772 1.00 97.19 166 CYS A O 1
ATOM 1322 N N . LEU A 1 167 ? 2.843 -2.340 -8.351 1.00 98.50 167 LEU A N 1
ATOM 1323 C CA . LEU A 1 167 ? 3.896 -1.543 -7.693 1.00 98.50 167 LEU A CA 1
ATOM 1324 C C . LEU A 1 167 ? 4.681 -0.636 -8.644 1.00 98.50 167 LEU A C 1
ATOM 1326 O O . LEU A 1 167 ? 5.469 0.186 -8.185 1.00 98.50 167 LEU A O 1
ATOM 1330 N N . THR A 1 168 ? 4.458 -0.747 -9.954 1.00 98.75 168 THR A N 1
ATOM 1331 C CA . THR A 1 168 ? 5.031 0.167 -10.948 1.00 98.75 168 THR A CA 1
ATOM 1332 C C . THR A 1 168 ? 3.995 0.592 -11.980 1.00 98.75 168 THR A C 1
ATOM 1334 O O . THR A 1 168 ? 2.982 -0.078 -12.163 1.00 98.75 168 THR A O 1
ATOM 1337 N N . VAL A 1 169 ? 4.240 1.714 -12.650 1.00 98.62 169 VAL A N 1
ATOM 1338 C CA . VAL A 1 169 ? 3.384 2.258 -13.708 1.00 98.62 169 VAL A CA 1
ATOM 1339 C C . VAL A 1 169 ? 4.226 3.058 -14.693 1.00 98.62 169 VAL A C 1
ATOM 1341 O O . VAL A 1 169 ? 5.234 3.654 -14.316 1.00 98.62 169 VAL A O 1
ATOM 1344 N N . ARG A 1 170 ? 3.825 3.093 -15.958 1.00 98.69 170 ARG A N 1
ATOM 1345 C CA . ARG A 1 170 ? 4.453 3.933 -16.977 1.00 98.69 170 ARG A CA 1
ATOM 1346 C C . ARG A 1 170 ? 3.939 5.365 -16.832 1.00 98.69 170 ARG A C 1
ATOM 1348 O O . ARG A 1 170 ? 2.761 5.579 -16.545 1.00 98.69 170 ARG A O 1
ATOM 1355 N N . ALA A 1 171 ? 4.810 6.348 -17.043 1.00 98.25 171 ALA A N 1
ATOM 1356 C CA . ALA A 1 171 ? 4.428 7.754 -17.008 1.00 98.25 171 ALA A CA 1
ATOM 1357 C C . ALA A 1 171 ? 3.208 8.023 -17.908 1.00 98.25 171 ALA A C 1
ATOM 1359 O O . ALA A 1 171 ? 3.151 7.568 -19.050 1.00 98.25 171 ALA A O 1
ATOM 1360 N N . HIS A 1 172 ? 2.230 8.747 -17.362 1.00 97.38 172 HIS A N 1
ATOM 1361 C CA . HIS A 1 172 ? 0.976 9.146 -18.010 1.00 97.38 172 HIS A CA 1
ATOM 1362 C C . HIS A 1 172 ? 0.074 7.998 -18.498 1.00 97.38 172 HIS A C 1
ATOM 1364 O O . HIS A 1 172 ? -0.884 8.246 -19.225 1.00 97.38 172 HIS A O 1
ATOM 1370 N N . ALA A 1 173 ? 0.332 6.755 -18.079 1.00 97.00 173 ALA A N 1
ATOM 1371 C CA . ALA A 1 173 ? -0.441 5.589 -18.490 1.00 97.00 173 ALA A CA 1
ATOM 1372 C C . ALA A 1 173 ? -0.852 4.752 -17.270 1.00 97.00 173 ALA A C 1
ATOM 1374 O O . ALA A 1 173 ? -0.220 3.748 -16.940 1.00 97.00 173 ALA A O 1
ATOM 1375 N N . ALA A 1 174 ? -1.931 5.173 -16.602 1.00 94.38 174 ALA A N 1
ATOM 1376 C CA . ALA A 1 174 ? -2.538 4.416 -15.508 1.00 94.38 174 ALA A CA 1
ATOM 1377 C C . ALA A 1 174 ? -2.789 2.953 -15.916 1.00 94.38 174 ALA A C 1
ATOM 1379 O O . ALA A 1 174 ? -3.213 2.677 -17.040 1.00 94.38 174 ALA A O 1
ATOM 1380 N N . ASN A 1 175 ? -2.562 2.016 -14.996 1.00 95.69 175 ASN A N 1
ATOM 1381 C CA . ASN A 1 175 ? -2.705 0.571 -15.205 1.00 95.69 175 ASN A CA 1
ATOM 1382 C C . ASN A 1 175 ? -1.824 -0.046 -16.309 1.00 95.69 175 ASN A C 1
ATOM 1384 O O . ASN A 1 175 ? -2.050 -1.197 -16.679 1.00 95.69 175 ASN A O 1
ATOM 1388 N N . SER A 1 176 ? -0.802 0.645 -16.824 1.00 98.06 176 SER A N 1
ATOM 1389 C CA . SER A 1 176 ? 0.045 0.108 -17.905 1.00 98.06 176 SER A CA 1
ATOM 1390 C C . SER A 1 176 ? 0.763 -1.203 -17.551 1.00 98.06 176 SER A C 1
ATOM 1392 O O . SER A 1 176 ? 1.100 -1.983 -18.441 1.00 98.06 176 SER A O 1
ATOM 1394 N N . HIS A 1 177 ? 1.026 -1.442 -16.263 1.00 98.25 177 HIS A N 1
ATOM 1395 C CA . HIS A 1 177 ? 1.711 -2.637 -15.752 1.00 98.25 177 HIS A CA 1
ATOM 1396 C C . HIS A 1 177 ? 0.764 -3.623 -15.055 1.00 98.25 177 HIS A C 1
ATOM 1398 O O . HIS A 1 177 ? 1.219 -4.562 -14.399 1.00 98.25 177 HIS A O 1
ATOM 1404 N N . LYS A 1 178 ? -0.547 -3.422 -15.200 1.00 97.00 178 LYS A N 1
ATOM 1405 C CA . LYS A 1 178 ? -1.562 -4.348 -14.705 1.00 97.00 178 LYS A CA 1
ATOM 1406 C C . LYS A 1 178 ? -1.381 -5.734 -15.334 1.00 97.00 178 LYS A C 1
ATOM 1408 O O . LYS A 1 178 ? -1.020 -5.848 -16.505 1.00 97.00 178 LYS A O 1
ATOM 1413 N N . ASP A 1 179 ? -1.658 -6.776 -14.557 1.00 96.31 179 ASP A N 1
ATOM 1414 C CA . ASP A 1 179 ? -1.628 -8.185 -14.957 1.00 96.31 179 ASP A CA 1
ATOM 1415 C C . ASP A 1 179 ? -0.219 -8.666 -15.382 1.00 96.31 179 ASP A C 1
ATOM 1417 O O . ASP A 1 179 ? -0.064 -9.683 -16.059 1.00 96.31 179 ASP A O 1
ATOM 1421 N N . ARG A 1 180 ? 0.839 -7.957 -14.951 1.00 98.25 180 ARG A N 1
ATOM 1422 C CA . ARG A 1 180 ? 2.253 -8.294 -15.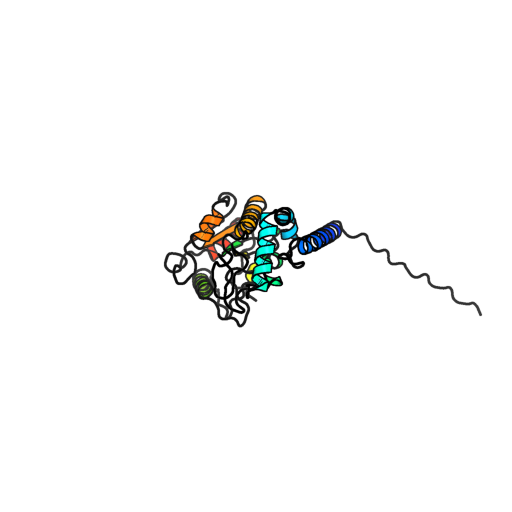229 1.00 98.25 180 ARG A CA 1
ATOM 1423 C C . ARG A 1 180 ? 2.945 -9.058 -14.102 1.00 98.25 180 ARG A C 1
ATOM 1425 O O . ARG A 1 180 ? 4.118 -9.391 -14.225 1.00 98.25 180 ARG A O 1
ATOM 1432 N N . GLY A 1 181 ? 2.227 -9.361 -13.018 1.00 98.00 181 GLY A N 1
ATOM 1433 C CA . GLY A 1 181 ? 2.698 -10.228 -11.932 1.00 98.00 181 GLY A CA 1
ATOM 1434 C C . GLY A 1 181 ? 2.812 -9.549 -10.568 1.00 98.00 181 GLY A C 1
ATOM 1435 O O . GLY A 1 181 ? 2.981 -10.248 -9.567 1.00 98.00 181 GLY A O 1
ATOM 1436 N N . TRP A 1 182 ? 2.665 -8.222 -10.490 1.00 98.31 182 TRP A N 1
ATOM 1437 C CA . TRP A 1 182 ? 2.634 -7.516 -9.207 1.00 98.31 182 TRP A CA 1
ATOM 1438 C C . TRP A 1 182 ? 1.473 -7.967 -8.329 1.00 98.31 182 TRP A C 1
ATOM 1440 O O . TRP A 1 182 ? 1.647 -8.149 -7.127 1.00 98.31 182 TRP A O 1
ATOM 1450 N N . GLU A 1 183 ? 0.314 -8.216 -8.932 1.00 97.00 183 GLU A N 1
ATOM 1451 C CA . GLU A 1 183 ? -0.891 -8.639 -8.232 1.00 97.00 183 GLU A CA 1
ATOM 1452 C C . GLU A 1 183 ? -0.668 -9.952 -7.485 1.00 97.00 183 GLU A C 1
ATOM 1454 O O . GLU A 1 183 ? -1.091 -10.064 -6.339 1.00 97.00 183 GLU A O 1
ATOM 1459 N N . LYS A 1 184 ? 0.075 -10.892 -8.089 1.00 97.94 184 LYS A N 1
ATOM 1460 C CA . LYS A 1 184 ? 0.448 -12.168 -7.462 1.00 97.94 184 LYS A CA 1
ATOM 1461 C C . LYS A 1 184 ? 1.322 -11.946 -6.228 1.00 97.94 184 LYS A C 1
ATOM 1463 O O . LYS A 1 184 ? 1.067 -12.537 -5.183 1.00 97.94 184 LYS A O 1
ATOM 1468 N N . LEU A 1 185 ? 2.332 -11.075 -6.325 1.00 98.25 185 LEU A N 1
ATOM 1469 C CA . LEU A 1 185 ? 3.179 -10.745 -5.176 1.00 98.25 185 LEU A CA 1
ATOM 1470 C C . LEU A 1 185 ? 2.361 -10.079 -4.063 1.00 98.25 185 LEU A C 1
ATOM 1472 O O . LEU A 1 185 ? 2.476 -10.460 -2.901 1.00 98.25 185 LEU A O 1
ATOM 1476 N N . THR A 1 186 ? 1.531 -9.094 -4.401 1.00 97.94 186 THR A N 1
ATOM 1477 C CA . THR A 1 186 ? 0.754 -8.350 -3.402 1.00 97.94 186 THR A CA 1
ATOM 1478 C C . THR A 1 186 ? -0.372 -9.193 -2.800 1.00 97.94 186 THR A C 1
ATOM 1480 O O . THR A 1 186 ? -0.711 -8.999 -1.635 1.00 97.94 186 THR A O 1
ATOM 1483 N N . ASP A 1 187 ? -0.889 -10.195 -3.521 1.00 97.50 187 ASP A N 1
ATOM 1484 C CA . ASP A 1 187 ? -1.753 -11.242 -2.956 1.00 97.50 187 ASP A CA 1
ATOM 1485 C C . ASP A 1 187 ? -1.008 -12.079 -1.911 1.00 97.50 187 ASP A C 1
ATOM 1487 O O . ASP A 1 187 ? -1.555 -12.354 -0.841 1.00 97.50 187 ASP A O 1
ATOM 1491 N N . VAL A 1 188 ? 0.257 -12.439 -2.165 1.00 98.06 188 VAL A N 1
ATOM 1492 C CA . VAL A 1 188 ? 1.084 -13.142 -1.170 1.00 98.06 188 VAL A CA 1
ATOM 1493 C C . VAL A 1 188 ? 1.348 -12.260 0.049 1.00 98.06 188 VAL A C 1
ATOM 1495 O O . VAL A 1 188 ? 1.285 -12.761 1.170 1.00 98.06 188 VAL A O 1
ATOM 1498 N N . VAL A 1 189 ? 1.569 -10.954 -0.127 1.00 98.19 189 VAL A N 1
ATOM 1499 C CA . VAL A 1 189 ? 1.714 -10.001 0.990 1.00 98.19 189 VAL A CA 1
ATOM 1500 C C . VAL A 1 189 ? 0.469 -10.006 1.882 1.00 98.19 189 VAL A C 1
ATOM 1502 O O . VAL A 1 189 ? 0.581 -10.228 3.091 1.00 98.19 189 VAL A O 1
ATOM 1505 N N . VAL A 1 190 ? -0.723 -9.836 1.297 1.00 97.88 190 VAL A N 1
ATOM 1506 C CA . VAL A 1 190 ? -1.996 -9.867 2.040 1.00 97.88 190 VAL A CA 1
ATOM 1507 C C . VAL A 1 190 ? -2.213 -11.235 2.690 1.00 97.88 190 VAL A C 1
ATOM 1509 O O . VAL A 1 190 ? -2.553 -11.310 3.870 1.00 97.88 190 VAL A O 1
ATOM 1512 N N . GLY A 1 191 ? -1.960 -12.325 1.962 1.00 97.81 191 GLY A N 1
ATOM 1513 C CA . GLY A 1 191 ? -2.084 -13.687 2.476 1.00 97.81 191 GLY A CA 1
ATOM 1514 C C . GLY A 1 191 ? -1.120 -13.992 3.626 1.00 97.81 191 GLY A C 1
ATOM 1515 O O . GLY A 1 191 ? -1.487 -14.692 4.568 1.00 97.81 191 GLY A O 1
ATOM 1516 N N . CYS A 1 192 ? 0.097 -13.448 3.584 1.00 97.31 192 CYS A N 1
ATOM 1517 C CA . CYS A 1 192 ? 1.090 -13.584 4.642 1.00 97.31 192 CYS A CA 1
ATOM 1518 C C . CYS A 1 192 ? 0.618 -12.892 5.923 1.00 97.31 192 CYS A C 1
ATOM 1520 O O . CYS A 1 192 ? 0.600 -13.518 6.983 1.00 97.31 192 CYS A O 1
ATOM 1522 N N . LEU A 1 193 ? 0.143 -11.647 5.818 1.00 98.12 193 LEU A N 1
ATOM 1523 C CA . LEU A 1 193 ? -0.432 -10.918 6.950 1.00 98.12 193 LEU A CA 1
ATOM 1524 C C . LEU A 1 193 ? -1.648 -11.640 7.533 1.00 98.12 193 LEU A C 1
ATOM 1526 O O . LEU A 1 193 ? -1.695 -11.867 8.738 1.00 98.12 193 LEU A O 1
ATOM 1530 N N . ASN A 1 194 ? -2.571 -12.073 6.672 1.00 97.75 194 ASN A N 1
ATOM 1531 C CA . ASN A 1 194 ? -3.783 -12.799 7.058 1.00 97.75 194 ASN A CA 1
ATOM 1532 C C . ASN A 1 194 ? -3.485 -14.104 7.826 1.00 97.75 194 ASN A C 1
ATOM 1534 O O . ASN A 1 194 ? -4.253 -14.541 8.679 1.00 97.75 194 ASN A O 1
ATOM 1538 N N . LYS A 1 195 ? -2.352 -14.755 7.525 1.00 96.62 195 LYS A N 1
ATOM 1539 C CA . LYS A 1 195 ? -1.936 -16.012 8.168 1.00 96.62 195 LYS A CA 1
ATOM 1540 C C . LYS A 1 195 ? -1.054 -15.809 9.398 1.00 96.62 195 LYS A C 1
ATOM 1542 O O . LYS A 1 195 ? -1.165 -16.587 10.344 1.00 96.62 195 LYS A O 1
ATOM 1547 N N . ARG A 1 196 ? -0.170 -14.814 9.408 1.00 95.75 196 ARG A N 1
ATOM 1548 C CA . ARG A 1 196 ? 0.857 -14.664 10.456 1.00 95.75 196 ARG A CA 1
ATOM 1549 C C . ARG A 1 196 ? 0.481 -13.670 11.545 1.00 95.75 196 ARG A C 1
ATOM 1551 O O . ARG A 1 196 ? 0.970 -13.790 12.661 1.00 95.75 196 ARG A O 1
ATOM 1558 N N . ARG A 1 197 ? -0.378 -12.702 11.241 1.00 96.31 197 ARG A N 1
ATOM 1559 C CA . ARG A 1 197 ? -0.765 -11.626 12.157 1.00 96.31 197 ARG A CA 1
ATOM 1560 C C . ARG A 1 197 ? -2.221 -11.801 12.564 1.00 96.31 197 ARG A C 1
ATOM 1562 O O . ARG A 1 197 ? -2.973 -12.451 11.857 1.00 96.31 197 ARG A O 1
ATOM 1569 N N . SER A 1 198 ? -2.629 -11.205 13.674 1.00 97.25 198 SER A N 1
ATOM 1570 C CA . SER A 1 198 ? -4.028 -11.163 14.121 1.00 97.25 198 SER A CA 1
ATOM 1571 C C . SER A 1 198 ? -4.403 -9.727 14.459 1.00 97.25 198 SER A C 1
ATOM 1573 O O . SER A 1 198 ? -3.514 -8.901 14.676 1.00 97.25 198 SER A O 1
ATOM 1575 N N . ASN A 1 199 ? -5.701 -9.430 14.517 1.00 98.25 199 ASN A N 1
ATOM 1576 C CA . ASN A 1 199 ? -6.209 -8.129 14.958 1.00 98.25 199 ASN A CA 1
ATOM 1577 C C . ASN A 1 199 ? -5.630 -6.977 14.119 1.00 98.25 199 ASN A C 1
ATOM 1579 O O . ASN A 1 199 ? -5.096 -5.991 14.635 1.00 98.25 199 ASN A O 1
ATOM 1583 N N . LEU A 1 200 ? -5.682 -7.159 12.796 1.00 98.69 200 LEU A N 1
ATOM 1584 C CA . LEU A 1 200 ? -5.356 -6.119 11.818 1.00 98.69 200 LEU A CA 1
ATOM 1585 C C . LEU A 1 200 ? -6.654 -5.484 11.324 1.00 98.69 200 LEU A C 1
ATOM 1587 O O . LEU A 1 200 ? -7.655 -6.190 11.195 1.00 98.69 200 LEU A O 1
ATOM 1591 N N . ALA A 1 201 ? -6.613 -4.196 10.993 1.00 98.81 201 ALA A N 1
ATOM 1592 C CA . ALA A 1 201 ? -7.691 -3.527 10.273 1.00 98.81 201 ALA A CA 1
ATOM 1593 C C . ALA A 1 201 ? -7.334 -3.396 8.785 1.00 98.81 201 ALA A C 1
ATOM 1595 O O . ALA A 1 201 ? -6.339 -2.769 8.430 1.00 98.81 201 ALA A O 1
ATOM 1596 N N . PHE A 1 202 ? -8.146 -3.969 7.901 1.00 98.81 202 PHE A N 1
ATOM 1597 C CA . PHE A 1 202 ? -8.007 -3.835 6.452 1.00 98.81 202 PHE A CA 1
ATOM 1598 C C . PHE A 1 202 ? -9.025 -2.825 5.919 1.00 98.81 202 PHE A C 1
ATOM 1600 O O . PHE A 1 202 ? -10.233 -3.046 6.027 1.00 98.81 202 PHE A O 1
ATOM 1607 N N . LEU A 1 203 ? -8.540 -1.734 5.323 1.00 98.69 203 LEU A N 1
ATOM 1608 C CA . LEU A 1 203 ? -9.357 -0.692 4.704 1.00 98.69 203 LEU A CA 1
ATOM 1609 C C . LEU A 1 203 ? -9.393 -0.915 3.190 1.00 98.69 203 LEU A C 1
ATOM 1611 O O . LEU A 1 203 ? -8.424 -0.658 2.473 1.00 98.69 203 LEU A O 1
ATOM 1615 N N . LEU A 1 204 ? -10.516 -1.443 2.706 1.00 98.19 204 LEU A N 1
ATOM 1616 C CA . LEU A 1 204 ? -10.698 -1.854 1.317 1.00 98.19 204 LEU A CA 1
ATOM 1617 C C . LEU A 1 204 ? -11.595 -0.854 0.582 1.00 98.19 204 LEU A C 1
ATOM 1619 O O . LEU A 1 204 ? -12.825 -0.977 0.559 1.00 98.19 204 LEU A O 1
ATOM 1623 N N . TRP A 1 205 ? -10.968 0.151 -0.021 1.00 98.06 205 TRP A N 1
ATOM 1624 C CA . TRP A 1 205 ? -11.662 1.243 -0.697 1.00 98.06 205 TRP A CA 1
ATOM 1625 C C . TRP A 1 205 ? -11.819 0.970 -2.196 1.00 98.06 205 TRP A C 1
ATOM 1627 O O . TRP A 1 205 ? -10.853 0.951 -2.956 1.00 98.06 205 TRP A O 1
ATOM 1637 N N . GLY A 1 206 ? -13.063 0.781 -2.636 1.00 96.31 206 GLY A N 1
ATOM 1638 C CA . GLY A 1 206 ? -13.410 0.472 -4.022 1.00 96.31 206 GLY A CA 1
ATOM 1639 C C . GLY A 1 206 ? -13.349 -1.017 -4.380 1.00 96.31 206 GLY A C 1
ATOM 1640 O O . GLY A 1 206 ? -12.748 -1.840 -3.690 1.00 96.31 206 GLY A O 1
ATOM 1641 N N . ALA A 1 207 ? -13.982 -1.363 -5.505 1.00 93.56 207 ALA A N 1
ATOM 1642 C CA . ALA A 1 207 ? -14.214 -2.750 -5.919 1.00 93.56 207 ALA A CA 1
ATOM 1643 C C . ALA A 1 207 ? -12.924 -3.575 -6.064 1.00 93.56 207 ALA A C 1
ATOM 1645 O O . ALA A 1 207 ? -12.900 -4.757 -5.723 1.00 93.56 207 ALA A O 1
ATOM 1646 N N . TYR A 1 208 ? -11.839 -2.957 -6.537 1.00 91.06 208 TYR A N 1
ATOM 1647 C CA . TYR A 1 208 ? -10.564 -3.646 -6.712 1.00 91.06 208 TYR A CA 1
ATOM 1648 C C . TYR A 1 208 ? -9.982 -4.111 -5.366 1.00 91.06 208 TYR A C 1
ATOM 1650 O O . TYR A 1 208 ? -9.683 -5.295 -5.193 1.00 91.06 208 TYR A O 1
ATOM 1658 N N . ALA A 1 209 ? -9.875 -3.203 -4.389 1.00 94.94 209 ALA A N 1
ATOM 1659 C CA . ALA A 1 209 ? -9.380 -3.524 -3.051 1.00 94.94 209 ALA A CA 1
ATOM 1660 C C . ALA A 1 209 ? -10.283 -4.550 -2.351 1.00 94.94 209 ALA A C 1
ATOM 1662 O 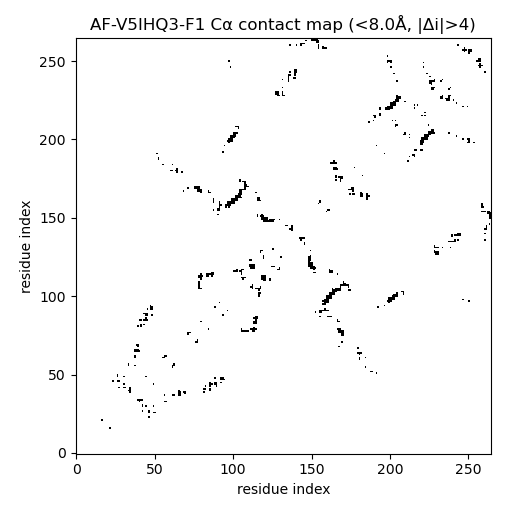O . ALA A 1 209 ? -9.793 -5.480 -1.714 1.00 94.94 209 ALA A O 1
ATOM 1663 N N . GLN A 1 210 ? -11.603 -4.429 -2.525 1.00 96.50 210 GLN A N 1
ATOM 1664 C CA . GLN A 1 210 ? -12.578 -5.374 -1.980 1.00 96.50 210 GLN A CA 1
ATOM 1665 C C . GLN A 1 210 ? -12.407 -6.784 -2.557 1.00 96.50 210 GLN A C 1
ATOM 1667 O O . GLN A 1 210 ? -12.443 -7.752 -1.801 1.00 96.50 210 GLN A O 1
ATOM 1672 N N . LYS A 1 211 ? -12.162 -6.906 -3.870 1.00 94.19 211 LYS A N 1
ATOM 1673 C CA . LYS A 1 211 ? -11.878 -8.192 -4.518 1.00 94.19 211 LYS A CA 1
ATOM 1674 C C . LYS A 1 211 ? -10.581 -8.812 -3.992 1.00 94.19 211 LYS A C 1
ATOM 1676 O O . LYS A 1 211 ? -10.577 -9.989 -3.650 1.00 94.19 211 LYS A O 1
ATOM 1681 N N . LYS A 1 212 ? -9.501 -8.028 -3.885 1.00 91.69 212 LYS A N 1
ATOM 1682 C CA . LYS A 1 212 ? -8.210 -8.499 -3.346 1.00 91.69 212 LYS A CA 1
ATOM 1683 C C . LYS A 1 212 ? -8.327 -8.943 -1.882 1.00 91.69 212 LYS A C 1
ATOM 1685 O O . LYS A 1 212 ? -7.774 -9.965 -1.495 1.00 91.69 212 LYS A O 1
ATOM 1690 N N . GLY A 1 213 ? -9.099 -8.216 -1.077 1.00 94.00 213 GLY A N 1
ATOM 1691 C CA . GLY A 1 213 ? -9.328 -8.545 0.328 1.00 94.00 213 GLY A CA 1
ATOM 1692 C C . GLY A 1 213 ? -10.348 -9.659 0.590 1.00 94.00 213 GLY A C 1
ATOM 1693 O O . GLY A 1 213 ? -10.611 -9.964 1.750 1.00 94.00 213 GLY A O 1
ATOM 1694 N N . ALA A 1 214 ? -10.915 -10.298 -0.440 1.00 95.44 214 ALA A N 1
ATOM 1695 C CA . ALA A 1 214 ? -11.886 -11.382 -0.261 1.00 95.44 214 ALA A CA 1
ATOM 1696 C C . ALA A 1 214 ? -11.310 -12.601 0.488 1.00 95.44 214 ALA A C 1
ATOM 1698 O O . ALA A 1 214 ? -12.062 -13.353 1.099 1.00 95.44 214 ALA A O 1
ATOM 1699 N N . ILE A 1 215 ? -9.983 -12.775 0.472 1.00 95.81 215 ILE A N 1
ATOM 1700 C CA . ILE A 1 215 ? -9.281 -13.871 1.156 1.00 95.81 215 ILE A CA 1
ATOM 1701 C C . ILE A 1 215 ? -9.087 -13.646 2.665 1.00 95.81 215 ILE A C 1
ATOM 1703 O O . ILE A 1 215 ? -8.590 -14.541 3.348 1.00 95.81 215 ILE A O 1
ATOM 1707 N N . ILE A 1 216 ? -9.391 -12.449 3.179 1.00 97.94 216 ILE A N 1
ATOM 1708 C CA . ILE A 1 216 ? -9.097 -12.070 4.567 1.00 97.94 216 ILE A CA 1
ATOM 1709 C C . ILE A 1 216 ? -10.066 -12.776 5.520 1.00 97.94 216 ILE A C 1
ATOM 1711 O O . ILE A 1 216 ? -11.284 -12.724 5.338 1.00 97.94 216 ILE A O 1
ATOM 1715 N N . ASP A 1 217 ? -9.527 -13.395 6.570 1.00 98.25 217 ASP A N 1
ATOM 1716 C CA . ASP A 1 217 ? -10.323 -14.012 7.625 1.00 98.25 217 ASP A CA 1
ATOM 1717 C C . ASP A 1 217 ? -10.946 -12.932 8.523 1.00 98.25 217 ASP A C 1
ATOM 1719 O O . ASP A 1 217 ? -10.291 -12.338 9.383 1.00 98.25 217 ASP A O 1
ATOM 1723 N N . ARG A 1 218 ? -12.248 -12.699 8.335 1.00 98.19 218 ARG A N 1
ATOM 1724 C CA . ARG A 1 218 ? -13.031 -11.707 9.089 1.00 98.19 218 ARG A CA 1
ATOM 1725 C C . ARG A 1 218 ? -13.265 -12.074 10.555 1.00 98.19 218 ARG A C 1
ATOM 1727 O O . ARG A 1 218 ? -13.721 -11.225 11.311 1.00 98.19 218 ARG A O 1
ATOM 1734 N N . LYS A 1 219 ? -12.989 -13.316 10.969 1.00 97.44 219 LYS A N 1
ATOM 1735 C CA . LYS A 1 219 ? -12.998 -13.689 12.393 1.00 97.44 219 LYS A CA 1
ATOM 1736 C C . LYS A 1 219 ? -11.708 -13.266 13.088 1.00 97.44 219 LYS A C 1
ATOM 1738 O O . LYS A 1 219 ? -11.705 -13.056 14.295 1.00 97.44 219 LYS A O 1
ATOM 1743 N N . ARG A 1 220 ? -10.618 -13.149 12.328 1.00 97.88 220 ARG A N 1
ATOM 1744 C CA . ARG A 1 220 ? -9.282 -12.811 12.826 1.00 97.88 220 ARG A CA 1
ATOM 1745 C C . ARG A 1 220 ? -8.936 -11.329 12.682 1.00 97.88 220 ARG A C 1
ATOM 1747 O O . ARG A 1 220 ? -8.072 -10.819 13.398 1.00 97.88 220 ARG A O 1
ATOM 1754 N N . HIS A 1 221 ? -9.571 -10.659 11.727 1.00 98.75 221 HIS A N 1
ATOM 1755 C CA . HIS A 1 221 ? -9.259 -9.293 11.331 1.00 98.75 221 HIS A CA 1
ATOM 1756 C C . HIS A 1 221 ? -10.524 -8.470 11.121 1.00 98.75 221 HIS A C 1
ATOM 1758 O O . HIS A 1 221 ? -11.551 -8.984 10.677 1.00 98.75 221 HIS A O 1
ATOM 1764 N N . LEU A 1 222 ? -10.413 -7.162 11.338 1.00 98.81 222 LEU A N 1
ATOM 1765 C CA . LEU A 1 222 ? -11.429 -6.219 10.904 1.00 98.81 222 LEU A CA 1
ATOM 1766 C C . LEU A 1 222 ? -11.266 -5.941 9.407 1.00 98.81 222 LEU A C 1
ATOM 1768 O O . LEU A 1 222 ? -10.176 -5.613 8.941 1.00 98.81 222 LEU A O 1
ATOM 1772 N N . VAL A 1 223 ? -12.367 -6.012 8.660 1.00 98.75 223 VAL A N 1
ATOM 1773 C CA . VAL A 1 223 ? -12.420 -5.628 7.245 1.00 98.75 223 VAL A CA 1
ATOM 1774 C C . VAL A 1 223 ? -13.466 -4.535 7.071 1.00 98.75 223 VAL A C 1
ATOM 1776 O O . VAL A 1 223 ? -14.660 -4.788 7.219 1.00 98.75 223 VAL A O 1
ATOM 1779 N N . LEU A 1 224 ? -13.015 -3.329 6.731 1.00 98.69 224 LEU A N 1
ATOM 1780 C CA . LEU A 1 224 ? -13.865 -2.177 6.452 1.00 98.69 224 LEU A CA 1
ATOM 1781 C C . LEU A 1 224 ? -13.882 -1.910 4.947 1.00 98.69 224 LEU A C 1
ATOM 1783 O O . LEU A 1 224 ? -12.832 -1.808 4.311 1.00 98.69 224 LEU A O 1
ATOM 1787 N N . GLN A 1 225 ? -15.073 -1.798 4.363 1.00 98.44 225 GLN A N 1
ATOM 1788 C CA . GLN A 1 225 ? -15.257 -1.668 2.918 1.00 98.44 225 GLN A CA 1
ATOM 1789 C C . GLN A 1 225 ? -16.137 -0.464 2.607 1.00 98.44 225 GLN A C 1
ATOM 1791 O O . GLN A 1 225 ? -17.198 -0.304 3.202 1.00 98.44 225 GLN A O 1
ATOM 1796 N N . CYS A 1 226 ? -15.711 0.359 1.655 1.00 98.19 226 CYS A N 1
ATOM 1797 C CA . CYS A 1 226 ? -16.511 1.471 1.150 1.00 98.19 226 CYS A CA 1
ATOM 1798 C C . CYS A 1 226 ? -16.104 1.826 -0.290 1.00 98.19 226 CYS A C 1
ATOM 1800 O O . CYS A 1 226 ? -15.313 1.107 -0.914 1.00 98.19 226 CYS A O 1
ATOM 1802 N N . ALA A 1 227 ? -16.669 2.898 -0.850 1.00 97.88 227 ALA A N 1
ATOM 1803 C CA . ALA A 1 227 ? -16.275 3.396 -2.168 1.00 97.88 227 ALA A CA 1
ATOM 1804 C C . ALA A 1 227 ? -14.820 3.911 -2.169 1.00 97.88 227 ALA A C 1
ATOM 1806 O O . ALA A 1 227 ? -14.240 4.187 -1.125 1.00 97.88 227 ALA A O 1
ATOM 1807 N N . HIS A 1 228 ? -14.207 4.043 -3.347 1.00 97.56 228 HIS A N 1
ATOM 1808 C CA . HIS A 1 228 ? -12.854 4.600 -3.453 1.00 97.56 228 HIS A CA 1
ATOM 1809 C C . HIS A 1 228 ? -12.866 6.122 -3.175 1.00 97.56 228 HIS A C 1
ATOM 1811 O O . HIS A 1 228 ? -13.813 6.789 -3.607 1.00 97.56 228 HIS A O 1
ATOM 1817 N N . PRO A 1 229 ? -11.817 6.716 -2.568 1.00 97.50 229 PRO A N 1
ATOM 1818 C CA . PRO A 1 229 ? -11.731 8.163 -2.320 1.00 97.50 229 PRO A CA 1
ATOM 1819 C C . PRO A 1 229 ? -11.583 9.033 -3.582 1.00 97.50 229 PRO A C 1
ATOM 1821 O O . PRO A 1 229 ? -11.444 10.247 -3.486 1.00 97.50 229 PRO A O 1
ATOM 1824 N N . SER A 1 230 ? -11.614 8.455 -4.784 1.00 95.19 230 SER A N 1
ATOM 1825 C CA . SER A 1 230 ? -11.508 9.222 -6.036 1.00 95.19 230 SER A CA 1
ATOM 1826 C C . SER A 1 230 ? -12.711 10.161 -6.179 1.00 95.19 230 SER A C 1
ATOM 1828 O O . SER A 1 230 ? -13.815 9.759 -5.803 1.00 95.19 230 SER A O 1
ATOM 1830 N N . PRO A 1 231 ? -12.562 11.358 -6.782 1.00 93.94 231 PRO A N 1
ATOM 1831 C CA . PRO A 1 231 ? -13.691 12.241 -7.089 1.00 93.94 231 PRO A CA 1
ATOM 1832 C C . PRO A 1 231 ? -14.869 11.544 -7.781 1.00 93.94 231 PRO A C 1
ATOM 1834 O O . PRO A 1 231 ? -16.017 11.906 -7.555 1.00 93.94 231 PRO A O 1
ATOM 1837 N N . LEU A 1 232 ? -14.598 10.503 -8.577 1.00 93.88 232 LEU A N 1
ATOM 1838 C CA . LEU A 1 232 ? -15.620 9.750 -9.309 1.00 93.88 232 LEU A CA 1
ATOM 1839 C C . LEU A 1 232 ? -16.551 8.921 -8.406 1.00 93.88 232 LEU A C 1
ATOM 1841 O O . LEU A 1 232 ? -17.650 8.552 -8.825 1.00 93.88 232 LEU A O 1
ATOM 1845 N N . SER A 1 233 ? -16.113 8.592 -7.189 1.00 96.00 233 SER A N 1
ATOM 1846 C CA . SER A 1 233 ? -16.793 7.633 -6.312 1.00 96.00 233 SER A CA 1
ATOM 1847 C C . SER A 1 233 ? -16.904 8.061 -4.853 1.00 96.00 233 SER A C 1
ATOM 1849 O O . SER A 1 233 ? -17.659 7.428 -4.122 1.00 96.00 233 SER A O 1
ATOM 1851 N N . ALA A 1 234 ? -16.201 9.108 -4.412 1.00 96.69 234 ALA A N 1
ATOM 1852 C CA . ALA A 1 234 ? -16.109 9.445 -2.993 1.00 96.69 234 ALA A CA 1
ATOM 1853 C C . ALA A 1 234 ? -17.481 9.738 -2.356 1.00 96.69 234 ALA A C 1
ATOM 1855 O O . ALA A 1 234 ? -17.790 9.237 -1.275 1.00 96.69 234 ALA A O 1
ATOM 1856 N N . SER A 1 235 ? -18.352 10.454 -3.073 1.00 97.00 235 SER A N 1
ATOM 1857 C CA . SER A 1 235 ? -19.730 10.741 -2.645 1.00 97.00 235 SER A CA 1
ATOM 1858 C C . SER A 1 235 ? -20.650 9.518 -2.607 1.00 97.00 235 SER A C 1
ATOM 1860 O O . SER A 1 235 ? -21.729 9.591 -2.032 1.00 97.00 235 SER A O 1
ATOM 1862 N N . ARG A 1 236 ? -20.240 8.384 -3.189 1.00 96.06 236 ARG A N 1
ATOM 1863 C CA . ARG A 1 236 ? -21.022 7.135 -3.232 1.00 96.06 236 ARG A CA 1
ATOM 1864 C C . ARG A 1 236 ? -20.729 6.207 -2.049 1.00 96.06 236 ARG A C 1
ATOM 1866 O O . ARG A 1 236 ? -21.072 5.031 -2.106 1.00 96.06 236 ARG A O 1
ATOM 1873 N N . GLY A 1 237 ? -20.058 6.712 -1.013 1.00 96.31 237 GLY A N 1
ATOM 1874 C CA . GLY A 1 237 ? -19.879 5.997 0.251 1.00 96.31 237 GLY A CA 1
ATOM 1875 C C . GLY A 1 237 ? -18.479 6.043 0.856 1.00 96.31 237 GLY A C 1
ATOM 1876 O O . GLY A 1 237 ? -18.276 5.385 1.867 1.00 96.31 237 GLY A O 1
ATOM 1877 N N . PHE A 1 238 ? -17.509 6.760 0.271 1.00 98.56 238 PHE A N 1
ATOM 1878 C CA . PHE A 1 238 ? -16.250 7.034 0.978 1.00 98.56 238 PHE A CA 1
ATOM 1879 C C . PHE A 1 238 ? -16.477 8.088 2.065 1.00 98.56 238 PHE A C 1
ATOM 1881 O O . PHE A 1 238 ? -16.087 7.876 3.207 1.00 98.56 238 PHE A O 1
ATOM 1888 N N . PHE A 1 239 ? -17.151 9.190 1.718 1.00 98.69 239 PHE A N 1
ATOM 1889 C CA . PHE A 1 239 ? -17.530 10.199 2.703 1.00 98.69 239 PHE A CA 1
ATOM 1890 C C . PHE A 1 239 ? -18.558 9.637 3.690 1.00 98.69 239 PHE A C 1
ATOM 1892 O O . PHE A 1 239 ? -19.549 9.033 3.273 1.00 98.69 239 PHE A O 1
ATOM 1899 N N . GLY A 1 240 ? -18.311 9.832 4.984 1.00 98.50 240 GLY A N 1
ATOM 1900 C CA . GLY A 1 240 ? -19.104 9.286 6.082 1.00 98.50 240 GLY A CA 1
ATOM 1901 C C . GLY A 1 240 ? -18.828 7.810 6.387 1.00 98.50 240 GLY A C 1
ATOM 1902 O O . GLY A 1 240 ? -19.542 7.213 7.197 1.00 98.50 240 GLY A O 1
ATOM 1903 N N . CYS A 1 241 ? -17.819 7.187 5.763 1.00 98.50 241 CYS A N 1
ATOM 1904 C CA . CYS A 1 241 ? -17.486 5.789 6.045 1.00 98.50 241 CYS A CA 1
ATOM 1905 C C . CYS A 1 241 ? -16.917 5.604 7.458 1.00 98.50 241 CYS A C 1
ATOM 1907 O O . CYS A 1 241 ? -17.115 4.542 8.064 1.00 98.50 241 CYS A O 1
ATOM 1909 N N . ARG A 1 242 ? -16.254 6.635 7.993 1.00 98.75 242 ARG A N 1
ATOM 1910 C CA . ARG A 1 242 ? -15.642 6.675 9.321 1.00 98.75 242 ARG A CA 1
ATOM 1911 C C . ARG A 1 242 ? -14.638 5.551 9.570 1.00 98.75 242 ARG A C 1
ATOM 1913 O O . ARG A 1 242 ? -14.633 4.904 10.614 1.00 98.75 242 ARG A O 1
ATOM 1920 N N . HIS A 1 243 ? -13.864 5.198 8.542 1.00 98.81 243 HIS A N 1
ATOM 1921 C CA . HIS A 1 243 ? -12.943 4.061 8.618 1.00 98.81 243 HIS A CA 1
ATOM 1922 C C . HIS A 1 243 ? -11.740 4.320 9.534 1.00 98.81 243 HIS A C 1
ATOM 1924 O O . HIS A 1 243 ? -11.182 3.355 10.055 1.00 98.81 243 HIS A O 1
ATOM 1930 N N . PHE A 1 244 ? -11.336 5.576 9.735 1.00 98.88 244 PHE A N 1
ATOM 1931 C CA . PHE A 1 244 ? -10.151 5.920 10.521 1.00 98.88 244 PHE A CA 1
ATOM 1932 C C . PHE A 1 244 ? -10.421 5.749 12.020 1.00 98.88 244 PHE A C 1
ATOM 1934 O O . PHE A 1 244 ? -9.635 5.096 12.714 1.00 98.88 244 PHE A O 1
ATOM 1941 N N . SER A 1 245 ? -11.565 6.244 12.506 1.00 98.81 245 SER A N 1
ATOM 1942 C CA . SER A 1 245 ? -12.017 6.032 13.888 1.00 98.81 245 SER A CA 1
ATOM 1943 C C . SER A 1 245 ? -12.339 4.561 14.160 1.00 98.81 245 SER A C 1
ATOM 1945 O O . SER A 1 245 ? -11.787 3.985 15.092 1.00 98.81 245 SER A O 1
ATOM 1947 N N . LYS A 1 246 ? -13.106 3.895 13.282 1.00 98.88 246 LYS A N 1
ATOM 1948 C CA . LYS A 1 246 ? -13.427 2.459 13.415 1.00 98.88 246 LYS A CA 1
ATOM 1949 C C . LYS A 1 246 ? -12.183 1.570 13.471 1.00 98.88 246 LYS A C 1
ATOM 1951 O O . LYS A 1 246 ? -12.170 0.578 14.199 1.00 98.88 246 LYS A O 1
ATOM 1956 N N . ALA A 1 247 ? -11.144 1.893 12.696 1.00 98.88 247 ALA A N 1
ATOM 1957 C CA . ALA A 1 247 ? -9.876 1.173 12.762 1.00 98.88 247 ALA A CA 1
ATOM 1958 C C . ALA A 1 247 ? -9.205 1.353 14.131 1.00 98.88 247 ALA A C 1
ATOM 1960 O O . ALA A 1 247 ? -8.769 0.366 14.722 1.00 98.88 247 ALA A O 1
ATOM 1961 N N . ASN A 1 248 ? -9.164 2.579 14.656 1.00 98.81 248 ASN A N 1
ATOM 1962 C CA . ASN A 1 248 ? -8.605 2.858 15.978 1.00 98.81 248 ASN A CA 1
ATOM 1963 C C . ASN A 1 248 ? -9.396 2.186 17.103 1.00 98.81 248 ASN A C 1
ATOM 1965 O O . ASN A 1 248 ? -8.780 1.550 17.956 1.00 98.81 248 ASN A O 1
ATOM 1969 N N . ASP A 1 249 ? -10.728 2.241 17.071 1.00 98.81 249 ASP A N 1
ATOM 1970 C CA . ASP A 1 249 ? -11.588 1.567 18.049 1.00 98.81 249 ASP A CA 1
ATOM 1971 C C . ASP A 1 249 ? -11.292 0.066 18.098 1.00 98.81 249 ASP A C 1
ATOM 1973 O O . ASP A 1 249 ? -11.121 -0.515 19.170 1.00 98.81 249 ASP A O 1
ATOM 1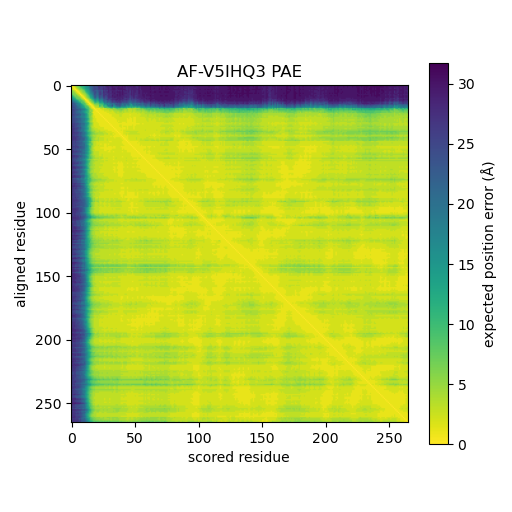977 N N . TYR A 1 250 ? -11.152 -0.566 16.932 1.00 98.81 250 TYR A N 1
ATOM 1978 C CA . TYR A 1 250 ? -10.813 -1.982 16.840 1.00 98.81 250 TYR A CA 1
ATOM 1979 C C . TYR A 1 250 ? -9.410 -2.301 17.361 1.00 98.81 250 TYR A C 1
ATOM 1981 O O . TYR A 1 250 ? -9.228 -3.312 18.043 1.00 98.81 250 TYR A O 1
ATOM 1989 N N . LEU A 1 251 ? -8.417 -1.453 17.070 1.00 98.69 251 LEU A N 1
ATOM 1990 C CA . LEU A 1 251 ? -7.070 -1.608 17.621 1.00 98.69 251 LEU A CA 1
ATOM 1991 C C . LEU A 1 251 ? -7.092 -1.512 19.153 1.00 98.69 251 LEU A C 1
ATOM 1993 O O . LEU A 1 251 ? -6.538 -2.391 19.815 1.00 98.69 251 LEU A O 1
ATOM 1997 N N . VAL A 1 252 ? -7.796 -0.522 19.711 1.00 98.62 252 VAL A N 1
ATOM 1998 C CA . VAL A 1 252 ? -7.949 -0.332 21.163 1.00 98.62 252 VAL A CA 1
ATOM 1999 C C . VAL A 1 252 ? -8.641 -1.533 21.810 1.00 98.62 252 VAL A C 1
ATOM 2001 O O . VAL A 1 252 ? -8.135 -2.062 22.798 1.00 98.62 252 VAL A O 1
ATOM 2004 N N . GLN A 1 253 ? -9.731 -2.034 21.220 1.00 98.44 253 GLN A N 1
ATOM 2005 C CA . GLN A 1 253 ? -10.438 -3.236 21.693 1.00 98.44 253 GLN A CA 1
ATOM 2006 C C . GLN A 1 253 ? -9.537 -4.478 21.774 1.00 98.44 253 GLN A C 1
ATOM 2008 O O . GLN A 1 253 ? -9.790 -5.373 22.576 1.00 98.44 253 GLN A O 1
ATOM 2013 N N . HIS A 1 254 ? -8.474 -4.533 20.967 1.00 98.25 254 HIS A N 1
ATOM 2014 C CA . HIS A 1 254 ? -7.511 -5.635 20.944 1.00 98.25 254 HIS A CA 1
ATOM 2015 C C . HIS A 1 254 ? -6.176 -5.281 21.618 1.00 98.25 254 HIS A C 1
ATOM 2017 O O . HIS A 1 254 ? -5.160 -5.918 21.330 1.00 98.25 254 HIS A O 1
ATOM 2023 N N . ASN A 1 255 ? -6.164 -4.287 22.515 1.00 97.88 255 ASN A N 1
ATOM 2024 C CA . ASN A 1 255 ? -4.986 -3.836 23.266 1.00 97.88 255 ASN A CA 1
ATOM 2025 C C . ASN A 1 255 ? -3.804 -3.423 22.373 1.00 97.88 255 ASN A C 1
ATOM 2027 O O . ASN A 1 255 ? -2.637 -3.628 22.714 1.00 97.88 255 ASN A O 1
ATOM 2031 N N . ARG A 1 256 ? -4.096 -2.855 21.201 1.00 97.44 256 ARG A N 1
ATOM 2032 C CA . ARG A 1 256 ? -3.097 -2.296 20.290 1.00 97.44 256 ARG A CA 1
ATOM 2033 C C . ARG A 1 256 ? -3.160 -0.779 20.329 1.00 97.44 256 ARG A C 1
ATOM 2035 O O . ARG A 1 256 ? -4.224 -0.187 20.496 1.00 97.44 256 ARG A O 1
ATOM 2042 N N . ARG A 1 257 ? -2.002 -0.146 20.147 1.00 97.38 257 ARG A N 1
ATOM 2043 C CA . ARG A 1 257 ? -1.913 1.311 20.064 1.00 97.38 257 ARG A CA 1
ATOM 2044 C C . ARG A 1 257 ? -2.723 1.798 18.846 1.00 97.38 257 ARG A C 1
ATOM 2046 O O . ARG A 1 257 ? -2.502 1.260 17.758 1.00 97.38 257 ARG A O 1
ATOM 2053 N N . PRO A 1 258 ? -3.638 2.771 19.006 1.00 98.31 258 PRO A N 1
ATOM 2054 C CA . PRO A 1 258 ? -4.320 3.388 17.873 1.00 98.31 258 PRO A CA 1
ATOM 2055 C C . PRO A 1 258 ? -3.328 4.176 17.009 1.00 98.31 258 PRO A C 1
ATOM 2057 O O . PRO A 1 258 ? -2.268 4.588 17.486 1.00 98.31 258 PRO A O 1
ATOM 2060 N N . ILE A 1 259 ? -3.681 4.394 15.746 1.00 98.69 259 ILE A N 1
ATOM 2061 C CA . ILE A 1 259 ? -2.915 5.239 14.831 1.00 98.69 259 ILE A CA 1
ATOM 2062 C C . ILE A 1 259 ? -3.227 6.704 15.132 1.00 98.69 259 ILE A C 1
ATOM 2064 O O . ILE A 1 259 ? -4.395 7.102 15.173 1.00 98.69 259 ILE A O 1
ATOM 2068 N N . ASP A 1 260 ? -2.188 7.513 15.306 1.00 98.44 260 ASP A N 1
ATOM 2069 C CA . ASP A 1 260 ? -2.305 8.963 15.257 1.00 98.44 260 ASP A CA 1
ATOM 2070 C C . ASP A 1 260 ? -2.318 9.394 13.786 1.00 98.44 260 ASP A C 1
ATOM 2072 O O . ASP A 1 260 ? -1.282 9.524 13.126 1.00 98.44 260 ASP A O 1
ATOM 2076 N N . TRP A 1 261 ? -3.527 9.579 13.255 1.00 98.50 261 TRP A N 1
ATOM 2077 C CA . TRP A 1 261 ? -3.735 9.983 11.867 1.00 98.50 261 TRP A CA 1
ATOM 2078 C C . TRP A 1 261 ? -3.236 11.409 11.578 1.00 98.50 261 TRP A C 1
ATOM 2080 O O . TRP A 1 261 ? -3.010 11.731 10.413 1.00 98.50 261 TRP A O 1
ATOM 2090 N N . GLY A 1 262 ? -3.029 12.246 12.601 1.00 97.25 262 GLY A N 1
ATOM 2091 C CA . GLY A 1 262 ? -2.456 13.589 12.473 1.00 97.25 262 GLY A CA 1
ATOM 2092 C C . GLY A 1 262 ? -0.925 13.611 12.495 1.00 97.25 262 GLY A C 1
ATOM 2093 O O . GLY A 1 262 ? -0.328 14.576 12.018 1.00 97.25 262 GLY A O 1
ATOM 2094 N N . GLN A 1 263 ? -0.276 12.549 12.989 1.00 96.44 263 GLN A N 1
ATOM 2095 C CA . GLN A 1 263 ? 1.183 12.431 13.019 1.00 96.44 263 GLN A CA 1
ATOM 2096 C C . GLN A 1 263 ? 1.743 12.132 11.616 1.00 96.44 263 GLN A C 1
ATOM 2098 O O . GLN A 1 263 ? 1.959 10.985 11.212 1.00 96.44 263 GLN A O 1
ATOM 2103 N N . LEU A 1 264 ? 1.978 13.207 10.868 1.00 96.12 264 LEU A N 1
ATOM 2104 C CA . LEU A 1 264 ? 2.541 13.227 9.522 1.00 96.12 264 LEU A CA 1
ATOM 2105 C C . LEU A 1 264 ? 3.855 14.036 9.511 1.00 96.12 264 LEU A C 1
ATOM 2107 O O . LEU A 1 264 ? 4.034 14.901 10.369 1.00 96.12 264 LEU A O 1
ATOM 2111 N N . PRO A 1 265 ? 4.800 13.723 8.603 1.00 92.75 265 PRO A N 1
ATOM 2112 C CA . PRO A 1 265 ? 6.147 14.296 8.617 1.00 92.75 265 PRO A CA 1
ATOM 2113 C C . PRO A 1 265 ? 6.163 15.781 8.298 1.00 92.75 265 PRO A C 1
ATOM 2115 O O . PRO A 1 265 ? 5.291 16.241 7.535 1.00 92.75 265 PRO A O 1
#

Radius of gyration: 21.88 Å; Cα contacts (8 Å, |Δi|>4): 459; chains: 1; bounding box: 91×40×55 Å